Protein AF-0000000081751353 (afdb_homodimer)

Secondary structure (DSSP, 8-state):
---HHHHHHHHHHHHHHHHHTTSS-TTEEEHHHHHHHHHHHSHHHHHHT--TTHHHHHHHHH--SSSSEEEHHHHHHHHHHHHHHHHHHHHHHHHHH--/---HHHHHHHHHHHHHHHHHTTSS-TTEEEHHHHHHHHHHHSHHHHHHT--TTHHHHHHHHH--SSSSEEEHHHHHHHHHHHHHHHHHHHHHHHHHHH-

Structure (mmCIF, N/CA/C/O backbone):
data_AF-0000000081751353-model_v1
#
loop_
_entity.id
_entity.type
_entity.pdbx_description
1 polymer 'Protein S100'
#
loop_
_atom_site.group_PDB
_atom_site.id
_atom_site.type_symbol
_atom_site.label_atom_id
_atom_site.label_alt_id
_atom_site.label_comp_id
_atom_site.label_asym_id
_atom_site.label_entity_id
_atom_site.label_seq_id
_atom_site.pdbx_PDB_ins_code
_atom_site.Cartn_x
_atom_site.Cartn_y
_atom_site.Cartn_z
_atom_site.occupancy
_atom_site.B_iso_or_equiv
_atom_site.auth_seq_id
_atom_site.auth_comp_id
_atom_site.auth_asym_id
_atom_site.auth_atom_id
_atom_site.pdbx_PDB_model_num
ATOM 1 N N . MET A 1 1 ? -7.738 -12.766 13.648 1 67.12 1 MET A N 1
ATOM 2 C CA . MET A 1 1 ? -6.453 -12.07 13.57 1 67.12 1 MET A CA 1
ATOM 3 C C . MET A 1 1 ? -6.305 -11.344 12.242 1 67.12 1 MET A C 1
ATOM 5 O O . MET A 1 1 ? -6.801 -11.812 11.211 1 67.12 1 MET A O 1
ATOM 9 N N . PRO A 1 2 ? -6.059 -10.125 12.289 1 81.19 2 PRO A N 1
ATOM 10 C CA . PRO A 1 2 ? -5.922 -9.43 11.008 1 81.19 2 PRO A CA 1
ATOM 11 C C . PRO A 1 2 ? -4.836 -10.031 10.117 1 81.19 2 PRO A C 1
ATOM 13 O O . PRO A 1 2 ? -3.885 -10.633 10.625 1 81.19 2 PRO A O 1
ATOM 16 N N . THR A 1 3 ? -5.047 -10.25 8.805 1 88.5 3 THR A N 1
ATOM 17 C CA . THR A 1 3 ? -4.078 -10.789 7.855 1 88.5 3 THR A CA 1
ATOM 18 C C . THR A 1 3 ? -2.928 -9.805 7.645 1 88.5 3 THR A C 1
ATOM 20 O O . THR A 1 3 ? -3.006 -8.648 8.07 1 88.5 3 THR A O 1
ATOM 23 N N . GLN A 1 4 ? -1.789 -10.289 7.039 1 90.88 4 GLN A N 1
ATOM 24 C CA . GLN A 1 4 ? -0.617 -9.453 6.809 1 90.88 4 GLN A CA 1
ATOM 25 C C . GLN A 1 4 ? -0.966 -8.25 5.934 1 90.88 4 GLN A C 1
ATOM 27 O O . GLN A 1 4 ? -0.516 -7.133 6.199 1 90.88 4 GLN A O 1
ATOM 32 N N . LEU A 1 5 ? -1.865 -8.453 4.973 1 92.31 5 LEU A N 1
ATOM 33 C CA . LEU A 1 5 ? -2.275 -7.395 4.051 1 92.31 5 LEU A CA 1
ATOM 34 C C . LEU A 1 5 ? -3.166 -6.375 4.754 1 92.31 5 LEU A C 1
ATOM 36 O O . LEU A 1 5 ? -3 -5.168 4.57 1 92.31 5 LEU A O 1
ATOM 40 N N . GLU A 1 6 ? -4.023 -6.852 5.582 1 92.31 6 GLU A N 1
ATOM 41 C CA . GLU A 1 6 ? -4.918 -5.988 6.348 1 92.31 6 GLU A CA 1
ATOM 42 C C . GLU A 1 6 ? -4.145 -5.098 7.312 1 92.31 6 GLU A C 1
ATOM 44 O O . GLU A 1 6 ? -4.434 -3.908 7.441 1 92.31 6 GLU A O 1
ATOM 49 N N . VAL A 1 7 ? -3.24 -5.727 8.008 1 92.75 7 VAL A N 1
ATOM 50 C CA . VAL A 1 7 ? -2.418 -5.012 8.977 1 92.75 7 VAL A CA 1
ATOM 51 C C . VAL A 1 7 ? -1.595 -3.938 8.273 1 92.75 7 VAL A C 1
ATOM 53 O O . VAL A 1 7 ? -1.45 -2.824 8.781 1 92.75 7 VAL A O 1
ATOM 56 N N . ALA A 1 8 ? -1.108 -4.383 7.094 1 94 8 ALA A N 1
ATOM 57 C CA . ALA A 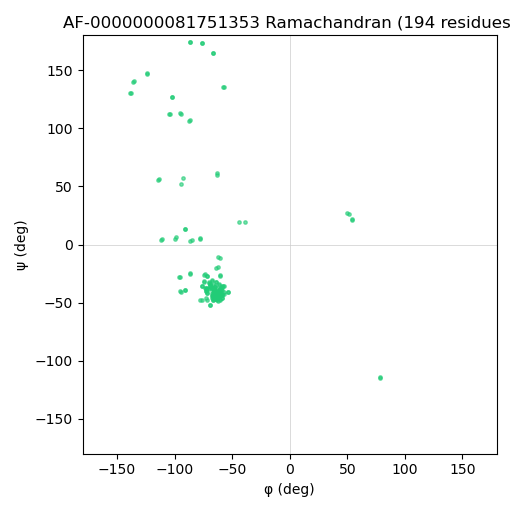1 8 ? -0.319 -3.449 6.293 1 94 8 ALA A CA 1
ATOM 58 C C . ALA A 1 8 ? -1.153 -2.242 5.875 1 94 8 ALA A C 1
ATOM 60 O O . ALA A 1 8 ? -0.732 -1.097 6.051 1 94 8 ALA A O 1
ATOM 61 N N . MET A 1 9 ? -2.35 -2.498 5.457 1 93.81 9 MET A N 1
ATOM 62 C CA . MET A 1 9 ? -3.258 -1.44 5.02 1 93.81 9 MET A CA 1
ATOM 63 C C . MET A 1 9 ? -3.629 -0.528 6.184 1 93.81 9 MET A C 1
ATOM 65 O O . MET A 1 9 ? -3.65 0.696 6.035 1 93.81 9 MET A O 1
ATOM 69 N N . ASP A 1 10 ? -3.871 -1.122 7.258 1 92.69 10 ASP A N 1
ATOM 70 C CA . ASP A 1 10 ? -4.234 -0.377 8.461 1 92.69 10 ASP A CA 1
ATOM 71 C C . ASP A 1 10 ? -3.084 0.506 8.93 1 92.69 10 ASP A C 1
ATOM 73 O O . ASP A 1 10 ? -3.295 1.657 9.312 1 92.69 10 ASP A O 1
ATOM 77 N N . ALA A 1 11 ? -1.883 -0.104 8.859 1 93.94 11 ALA A N 1
ATOM 78 C CA . ALA A 1 11 ? -0.694 0.625 9.289 1 93.94 11 ALA A CA 1
ATOM 79 C C . ALA A 1 11 ? -0.462 1.859 8.422 1 93.94 11 ALA A C 1
ATOM 81 O O . ALA A 1 11 ? -0.127 2.932 8.93 1 93.94 11 ALA A O 1
ATOM 82 N N . ILE A 1 12 ? -0.669 1.685 7.109 1 96.25 12 ILE A N 1
ATOM 83 C CA . ILE A 1 12 ? -0.481 2.781 6.164 1 96.25 12 ILE A CA 1
ATOM 84 C C . ILE A 1 12 ? -1.477 3.898 6.465 1 96.25 12 ILE A C 1
ATOM 86 O O . ILE A 1 12 ? -1.1 5.07 6.539 1 96.25 12 ILE A O 1
ATOM 90 N N . ILE A 1 13 ? -2.711 3.574 6.77 1 94.81 13 ILE A N 1
ATOM 91 C CA . ILE A 1 13 ? -3.771 4.539 7.051 1 94.81 13 ILE A CA 1
ATOM 92 C C . ILE A 1 13 ? -3.463 5.277 8.352 1 94.81 13 ILE A C 1
ATOM 94 O O . ILE A 1 13 ? -3.516 6.512 8.398 1 94.81 13 ILE A O 1
ATOM 98 N N . ARG A 1 14 ? -3.082 4.504 9.32 1 91.19 14 ARG A N 1
ATOM 99 C CA . ARG A 1 14 ? -2.809 5.074 10.633 1 91.19 14 ARG A CA 1
ATOM 100 C C . ARG A 1 14 ? -1.605 6.008 10.586 1 91.19 14 ARG A C 1
ATOM 102 O O . ARG A 1 14 ? -1.627 7.09 11.18 1 91.19 14 ARG A O 1
ATOM 109 N N . THR A 1 15 ? -0.586 5.504 9.914 1 93.81 15 THR A N 1
ATOM 110 C CA . THR A 1 15 ? 0.621 6.312 9.789 1 93.81 15 THR A CA 1
ATOM 111 C C . THR A 1 15 ? 0.313 7.645 9.102 1 93.81 15 THR A C 1
ATOM 113 O O . THR A 1 15 ? 0.765 8.695 9.555 1 93.81 15 THR A O 1
ATOM 116 N N . PHE A 1 16 ? -0.474 7.594 8.086 1 93.5 16 PHE A N 1
ATOM 117 C CA . PHE A 1 16 ? -0.87 8.781 7.344 1 93.5 16 PHE A CA 1
ATOM 118 C C . PHE A 1 16 ? -1.577 9.781 8.258 1 93.5 16 PHE A C 1
ATOM 120 O O . PHE A 1 16 ? -1.232 10.961 8.281 1 93.5 16 PHE A O 1
ATOM 127 N N . HIS A 1 17 ? -2.479 9.336 9.055 1 90.44 17 HIS A N 1
ATOM 128 C CA . HIS A 1 17 ? -3.27 10.195 9.93 1 90.44 17 HIS A CA 1
ATOM 129 C C . HIS A 1 17 ? -2.441 10.695 11.117 1 90.44 17 HIS A C 1
ATOM 131 O O . HIS A 1 17 ? -2.68 11.781 11.633 1 90.44 17 HIS A O 1
ATOM 137 N N . ARG A 1 18 ? -1.47 9.891 11.406 1 88.56 18 ARG A N 1
ATOM 138 C CA . ARG A 1 18 ? -0.582 10.258 12.508 1 88.56 18 ARG A CA 1
ATOM 139 C C . ARG A 1 18 ? 0.239 11.492 12.156 1 88.56 18 ARG A C 1
ATOM 141 O O . ARG A 1 18 ? 0.457 12.359 13.008 1 88.56 18 ARG A O 1
ATOM 148 N N . TYR A 1 19 ? 0.619 11.578 10.953 1 88.69 19 TYR A N 1
ATOM 149 C CA . TYR A 1 19 ? 1.462 12.68 10.5 1 88.69 19 TYR A CA 1
ATOM 150 C C . TYR A 1 19 ? 0.623 13.789 9.875 1 88.69 19 TYR A C 1
ATOM 152 O O . TYR A 1 19 ? 0.991 14.961 9.938 1 88.69 19 TYR A O 1
ATOM 160 N N . SER A 1 20 ? -0.518 13.53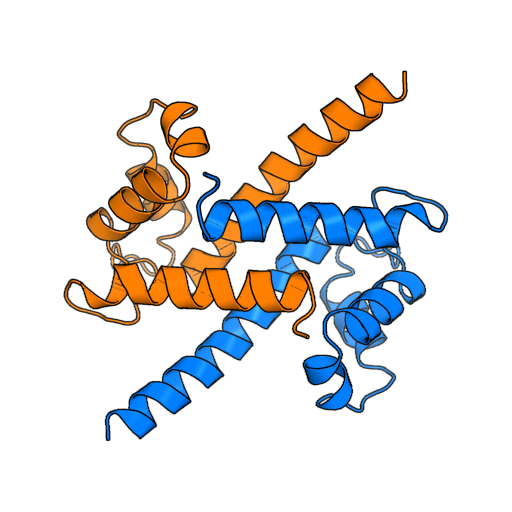9 9.305 1 84.44 20 SER A N 1
ATOM 161 C CA . SER A 1 20 ? -1.382 14.492 8.617 1 84.44 20 SER A CA 1
ATOM 162 C C . SER A 1 20 ? -2.1 15.398 9.609 1 84.44 20 SER A C 1
ATOM 164 O O . SER A 1 20 ? -2.391 16.562 9.297 1 84.44 20 SER A O 1
ATOM 166 N N . CYS A 1 21 ? -2.42 14.906 10.789 1 71.75 21 CYS A N 1
ATOM 167 C CA . CYS A 1 21 ? -3.205 15.648 11.773 1 71.75 21 CYS A CA 1
ATOM 168 C C . CYS A 1 21 ? -2.346 16.688 12.492 1 71.75 21 CYS A C 1
ATOM 170 O O . CYS A 1 21 ? -2.83 17.391 13.367 1 71.75 21 CYS A O 1
ATOM 172 N N . ARG A 1 22 ? -1.216 16.734 12.016 1 70.5 22 ARG A N 1
ATOM 173 C CA . ARG A 1 22 ? -0.34 17.625 12.773 1 70.5 22 ARG A CA 1
ATOM 174 C C . ARG A 1 22 ? -0.648 19.078 12.469 1 70.5 22 ARG A C 1
ATOM 176 O O . ARG A 1 22 ? -0.781 19.891 13.391 1 70.5 22 ARG A O 1
ATOM 183 N N . GLU A 1 23 ? -0.775 19.422 11.102 1 66.12 23 GLU A N 1
ATOM 184 C CA . GLU A 1 23 ? -1.025 20.812 10.758 1 66.12 23 GLU A CA 1
ATOM 185 C C . GLU A 1 23 ? -2.057 20.922 9.633 1 66.12 23 GLU A C 1
ATOM 187 O O . GLU A 1 23 ? -1.936 20.266 8.602 1 66.12 23 GLU A O 1
ATOM 192 N N . GLY A 1 24 ? -2.977 21.734 9.891 1 65.81 24 GLY A N 1
ATOM 193 C CA . GLY A 1 24 ? -3.84 22.109 8.781 1 65.81 24 GLY A CA 1
ATOM 194 C C . GLY A 1 24 ? -4.879 21.062 8.461 1 65.81 24 GLY A C 1
ATOM 195 O O . GLY A 1 24 ? -5.699 20.703 9.312 1 65.81 24 GLY A O 1
ATOM 196 N N . ASP A 1 25 ? -4.719 20.484 7.191 1 74.94 25 ASP A N 1
ATOM 197 C CA . ASP A 1 25 ? -5.648 19.5 6.629 1 74.94 25 ASP A CA 1
ATOM 198 C C . ASP A 1 25 ? -5.281 18.078 7.055 1 74.94 25 ASP A C 1
ATOM 200 O O . ASP A 1 25 ? -4.215 17.578 6.699 1 74.94 25 ASP A O 1
ATOM 204 N N . ARG A 1 26 ? -6.113 17.562 7.965 1 77.94 26 ARG A N 1
ATOM 205 C CA . ARG A 1 26 ? -5.895 16.234 8.539 1 77.94 26 ARG A CA 1
ATOM 206 C C . ARG A 1 26 ? -5.957 15.156 7.461 1 77.94 26 ARG A C 1
ATOM 208 O O . ARG A 1 26 ? -5.527 14.023 7.688 1 77.94 26 ARG A O 1
ATOM 215 N N . PHE A 1 27 ? -6.414 15.617 6.316 1 84.19 27 PHE A N 1
ATOM 216 C CA . PHE A 1 27 ? -6.613 14.633 5.25 1 84.19 27 PHE A CA 1
ATOM 217 C C . PHE A 1 27 ? -5.602 14.844 4.129 1 84.19 27 PHE A C 1
ATOM 219 O O . PHE A 1 27 ? -5.625 14.133 3.125 1 84.19 27 PHE A O 1
ATOM 226 N N . LYS A 1 28 ? -4.734 15.734 4.332 1 87.25 28 LYS A N 1
ATOM 227 C CA . LYS A 1 28 ? -3.699 16.047 3.35 1 87.25 28 LYS A CA 1
ATOM 228 C C . LYS A 1 28 ? -2.338 16.203 4.02 1 87.25 28 LYS A C 1
ATOM 230 O O . LYS A 1 28 ? -2.25 16.703 5.148 1 87.25 28 LYS A O 1
ATOM 235 N N . LEU A 1 29 ? -1.236 15.703 3.41 1 90.62 29 LEU A N 1
ATOM 236 C CA . LEU A 1 29 ? 0.129 15.836 3.908 1 90.62 29 LEU A CA 1
ATOM 237 C C . LEU A 1 29 ? 0.884 16.922 3.148 1 90.62 29 LEU A C 1
ATOM 239 O O . LEU A 1 29 ? 0.759 17.031 1.927 1 90.62 29 LEU A O 1
ATOM 243 N N . ASN A 1 30 ? 1.462 17.875 3.949 1 91.19 30 ASN A N 1
ATOM 244 C CA . ASN A 1 30 ? 2.305 18.875 3.311 1 91.19 30 ASN A CA 1
ATOM 245 C C . ASN A 1 30 ? 3.746 18.391 3.17 1 91.19 30 ASN A C 1
ATOM 247 O O . ASN A 1 30 ? 4.078 17.297 3.602 1 91.19 30 ASN A O 1
ATOM 251 N N . LYS A 1 31 ? 4.535 19.172 2.518 1 89.94 31 LYS A N 1
ATOM 252 C CA . LYS A 1 31 ? 5.93 18.812 2.268 1 89.94 31 LYS A CA 1
ATOM 253 C C . LYS A 1 31 ? 6.648 18.469 3.568 1 89.94 31 LYS A C 1
ATOM 255 O O . LYS A 1 31 ? 7.371 17.469 3.635 1 89.94 31 LYS A O 1
ATOM 260 N N . GLY A 1 32 ? 6.355 19.25 4.539 1 90.75 32 GLY A N 1
ATOM 261 C CA . GLY A 1 32 ? 6.996 19.031 5.828 1 90.75 32 GLY A CA 1
ATOM 262 C C . GLY A 1 32 ? 6.578 17.719 6.48 1 90.75 32 GLY A C 1
ATOM 263 O O . GLY A 1 32 ? 7.422 16.984 7.008 1 90.75 32 GLY A O 1
ATOM 264 N N . GLU A 1 33 ? 5.32 17.5 6.492 1 94 33 GLU A N 1
ATOM 265 C CA . GLU A 1 33 ? 4.781 16.281 7.09 1 94 33 GLU A CA 1
ATOM 266 C C . GLU A 1 33 ? 5.238 15.039 6.324 1 94 33 GLU A C 1
ATOM 268 O O . GLU A 1 33 ? 5.57 14.023 6.926 1 94 33 GLU A O 1
ATOM 273 N N . LEU A 1 34 ? 5.191 15.188 4.965 1 92.06 34 LEU A N 1
ATOM 274 C CA . LEU A 1 34 ? 5.652 14.094 4.121 1 92.06 34 LEU A CA 1
ATOM 275 C C . LEU A 1 34 ? 7.121 13.781 4.387 1 92.06 34 LEU A C 1
ATOM 277 O O . LEU A 1 34 ? 7.496 12.617 4.535 1 92.06 34 LEU A O 1
ATOM 281 N N . LYS A 1 35 ? 7.902 14.773 4.5 1 92.12 35 LYS A N 1
ATOM 282 C CA . LYS A 1 35 ? 9.328 14.617 4.773 1 92.12 35 LYS A CA 1
ATOM 283 C C . LYS A 1 35 ? 9.555 13.953 6.129 1 92.12 35 LYS A C 1
ATOM 285 O O . LYS A 1 35 ? 10.383 13.047 6.25 1 92.12 35 LYS A O 1
ATOM 290 N N . LEU A 1 36 ? 8.867 14.453 7.105 1 91.62 36 LEU A N 1
ATOM 291 C CA . LEU A 1 36 ? 8.969 13.914 8.453 1 91.62 36 LEU A CA 1
ATOM 292 C C . LEU A 1 36 ? 8.562 12.445 8.477 1 91.62 36 LEU A C 1
ATOM 294 O O . LEU A 1 36 ? 9.242 11.617 9.094 1 91.62 36 LEU A O 1
ATOM 298 N N . LEU A 1 37 ? 7.457 12.164 7.758 1 91.56 37 LEU A N 1
ATOM 299 C CA . LEU A 1 37 ? 6.957 10.797 7.664 1 91.56 37 LEU A CA 1
ATOM 300 C C . LEU A 1 37 ? 7.996 9.883 7.02 1 91.56 37 LEU A C 1
ATOM 302 O O . LEU A 1 37 ? 8.305 8.812 7.551 1 91.56 37 LEU A O 1
ATOM 306 N N . LEU A 1 38 ? 8.578 10.336 5.895 1 90.62 38 LEU A N 1
ATOM 307 C CA . LEU A 1 38 ? 9.586 9.555 5.18 1 90.62 38 LEU A CA 1
ATOM 308 C C . LEU A 1 38 ? 10.844 9.391 6.027 1 90.62 38 LEU A C 1
ATOM 310 O O . LEU A 1 38 ? 11.414 8.297 6.094 1 90.62 38 LEU A O 1
ATOM 314 N N . GLN A 1 39 ? 11.195 10.445 6.691 1 89.56 39 GLN A N 1
ATOM 315 C CA . GLN A 1 39 ? 12.414 10.453 7.492 1 89.56 39 GLN A CA 1
ATOM 316 C C . GLN A 1 39 ? 12.266 9.562 8.719 1 89.56 39 GLN A C 1
ATOM 318 O O . GLN A 1 39 ? 13.227 8.906 9.133 1 89.56 39 GLN A O 1
ATOM 323 N N . ARG A 1 40 ? 10.992 9.539 9.188 1 90.31 40 ARG A N 1
ATOM 324 C CA . ARG A 1 40 ? 10.75 8.773 10.398 1 90.31 40 ARG A CA 1
ATOM 325 C C . ARG A 1 40 ? 10.359 7.332 10.07 1 90.31 40 ARG A C 1
ATOM 327 O O . ARG A 1 40 ? 10.812 6.395 10.727 1 90.31 40 ARG A O 1
ATOM 334 N N . GLU A 1 41 ? 9.617 7.164 9.109 1 90.31 41 GLU A N 1
ATOM 335 C CA . GLU A 1 41 ? 9.07 5.855 8.766 1 90.31 41 GLU A CA 1
ATOM 336 C C . GLU A 1 41 ? 9.93 5.152 7.719 1 90.31 41 GLU A C 1
ATOM 338 O O . GLU A 1 41 ? 10.07 3.928 7.746 1 90.31 41 GLU A O 1
ATOM 343 N N . LEU A 1 42 ? 10.391 5.844 6.785 1 87 42 LEU A N 1
ATOM 344 C CA . LEU A 1 42 ? 11.227 5.297 5.723 1 87 42 LEU A CA 1
ATOM 345 C C . LEU A 1 42 ? 12.641 5.867 5.801 1 87 42 LEU A C 1
ATOM 347 O O . LEU A 1 42 ? 13.164 6.367 4.805 1 87 42 LEU A O 1
ATOM 351 N N . THR A 1 43 ? 13.227 5.699 6.883 1 85.5 43 THR A N 1
ATOM 352 C CA . THR A 1 43 ? 14.539 6.285 7.133 1 85.5 43 THR A CA 1
ATOM 353 C C . THR A 1 43 ? 15.594 5.656 6.227 1 85.5 43 THR A C 1
ATOM 355 O O . THR A 1 43 ? 16.453 6.355 5.695 1 85.5 43 THR A O 1
ATOM 358 N N . GLU A 1 44 ? 15.406 4.441 5.996 1 79.06 44 GLU A N 1
ATOM 359 C CA . GLU A 1 44 ? 16.375 3.742 5.152 1 79.06 44 GLU A CA 1
ATOM 360 C C . GLU A 1 44 ? 16.312 4.246 3.713 1 79.06 44 GLU A C 1
ATOM 362 O O . GLU A 1 44 ? 17.359 4.465 3.084 1 79.06 44 GLU A O 1
ATOM 367 N N . PHE A 1 45 ? 15.023 4.371 3.357 1 77.44 45 PHE A N 1
ATOM 368 C CA . PHE A 1 45 ? 14.82 4.871 2.002 1 77.44 45 PHE A CA 1
ATOM 369 C C . PHE A 1 45 ? 15.328 6.305 1.872 1 77.44 45 PHE A C 1
ATOM 371 O O . PHE A 1 45 ? 15.992 6.645 0.893 1 77.44 45 PHE A O 1
ATOM 378 N N . PHE A 1 46 ? 14.992 7.051 2.84 1 76.69 46 PHE A N 1
ATOM 379 C CA . PHE A 1 46 ? 15.398 8.453 2.848 1 76.69 46 PHE A CA 1
ATOM 380 C C . PHE A 1 46 ? 16.906 8.578 2.961 1 76.69 46 PHE A C 1
ATOM 382 O O . PHE A 1 46 ? 17.516 9.406 2.283 1 76.69 46 PHE A O 1
ATOM 389 N N . SER A 1 47 ? 17.5 7.766 3.715 1 79.38 47 SER A N 1
ATOM 390 C CA . SER A 1 47 ? 18.938 7.805 3.928 1 79.38 47 SER A CA 1
ATOM 391 C C . SER A 1 47 ? 19.688 7.332 2.689 1 79.38 47 SER A C 1
ATOM 393 O O . SER A 1 47 ? 20.812 7.766 2.439 1 79.38 47 SER A O 1
ATOM 395 N N . CYS A 1 48 ? 18.969 6.516 1.994 1 74.56 48 CYS A N 1
ATOM 396 C CA . CYS A 1 48 ? 19.578 6 0.779 1 74.56 48 CYS A CA 1
ATOM 397 C C . CYS A 1 48 ? 19.578 7.047 -0.326 1 74.56 48 CYS A C 1
ATOM 399 O O . CYS A 1 48 ? 20.547 7.168 -1.081 1 74.56 48 CYS A O 1
ATOM 401 N N . GLN A 1 49 ? 18.344 7.82 -0.189 1 69.31 49 GLN A N 1
ATOM 402 C CA . GLN A 1 49 ? 18.188 8.875 -1.189 1 69.31 49 GLN A CA 1
ATOM 403 C C . GLN A 1 49 ? 18.703 10.211 -0.663 1 69.31 49 GLN A C 1
ATOM 405 O O . GLN A 1 49 ? 18.094 11.258 -0.909 1 69.31 49 GLN A O 1
ATOM 410 N N . LYS A 1 50 ? 19.812 10.344 -0.185 1 71.19 50 LYS A N 1
ATOM 411 C CA . LYS A 1 50 ? 20.5 11.469 0.449 1 71.19 50 LYS A CA 1
ATOM 412 C C . LYS A 1 50 ? 20.172 12.781 -0.256 1 71.19 50 LYS A C 1
ATOM 414 O O . LYS A 1 50 ? 20.984 13.703 -0.271 1 71.19 50 LYS A O 1
ATOM 419 N N . ASP A 1 51 ? 19.141 12.727 -0.938 1 81.5 51 ASP A N 1
ATOM 420 C CA . ASP A 1 51 ? 18.75 13.984 -1.57 1 81.5 51 ASP A CA 1
ATOM 421 C C . ASP A 1 51 ? 17.734 14.727 -0.722 1 81.5 51 ASP A C 1
ATOM 423 O O . ASP A 1 51 ? 16.641 14.203 -0.453 1 81.5 51 ASP A O 1
ATOM 427 N N . PRO A 1 52 ? 18.25 15.781 -0.285 1 77.31 52 PRO A N 1
ATOM 428 C CA . PRO A 1 52 ? 17.344 16.578 0.543 1 77.31 52 PRO A CA 1
ATOM 429 C C . PRO A 1 52 ? 16.094 17.031 -0.22 1 77.31 52 PRO A C 1
ATOM 431 O O . PRO A 1 52 ? 15.078 17.375 0.391 1 77.31 52 PRO A O 1
ATOM 434 N N . GLN A 1 53 ? 16.266 17.141 -1.403 1 85.25 53 GLN A N 1
ATOM 435 C CA . GLN A 1 53 ? 15.156 17.594 -2.229 1 85.25 53 GLN A CA 1
ATOM 436 C C . GLN A 1 53 ? 14.336 16.422 -2.736 1 85.25 53 GLN A C 1
ATOM 438 O O . GLN A 1 53 ? 13.539 16.562 -3.668 1 85.25 53 GLN A O 1
ATOM 443 N N . LEU A 1 54 ? 14.625 15.312 -2.102 1 84.94 54 LEU A N 1
ATOM 444 C CA . LEU A 1 54 ? 13.906 14.109 -2.502 1 84.94 54 LEU A CA 1
ATOM 445 C C . LEU A 1 54 ? 12.414 14.258 -2.244 1 84.94 54 LEU A C 1
ATOM 447 O O . LEU A 1 54 ? 11.594 13.898 -3.096 1 84.94 54 LEU A O 1
ATOM 451 N N . VAL A 1 55 ? 12.156 14.773 -1.076 1 89.25 55 VAL A N 1
ATOM 452 C CA . VAL A 1 55 ? 10.773 14.984 -0.668 1 89.25 55 VAL A CA 1
ATOM 453 C C . VAL A 1 55 ? 10.078 15.922 -1.656 1 89.25 55 VAL A C 1
ATOM 455 O O . VAL A 1 55 ? 8.93 15.695 -2.029 1 89.25 55 VAL A O 1
ATOM 458 N N . ASP A 1 56 ? 10.852 16.938 -2.125 1 89.88 56 ASP A N 1
ATOM 459 C CA . ASP A 1 56 ? 10.328 17.891 -3.1 1 89.88 56 ASP A CA 1
ATOM 460 C C . ASP A 1 56 ? 10.008 17.188 -4.426 1 89.88 56 ASP A C 1
ATOM 462 O O . ASP A 1 56 ? 8.984 17.484 -5.055 1 89.88 56 ASP A O 1
ATOM 466 N N . LYS A 1 57 ? 10.844 16.25 -4.727 1 89.75 57 LYS A N 1
ATOM 467 C CA . LYS A 1 57 ? 10.664 15.5 -5.969 1 89.75 57 LYS A CA 1
ATOM 468 C C . LYS A 1 57 ? 9.469 14.562 -5.879 1 89.75 57 LYS A C 1
ATOM 470 O O . LYS A 1 57 ? 8.648 14.5 -6.805 1 89.75 57 LYS A O 1
ATOM 475 N N . ILE A 1 58 ? 9.391 13.969 -4.754 1 90.06 58 ILE A N 1
ATOM 476 C CA . ILE A 1 58 ? 8.289 13.039 -4.516 1 90.06 58 ILE A CA 1
ATOM 477 C C . ILE A 1 58 ? 6.969 13.805 -4.5 1 90.06 58 ILE A C 1
ATOM 479 O O . ILE A 1 58 ? 5.984 13.359 -5.094 1 90.06 58 ILE A O 1
ATOM 483 N N . MET A 1 59 ? 6.98 14.93 -3.76 1 88.69 59 MET A N 1
ATOM 484 C CA . MET A 1 59 ? 5.789 15.766 -3.646 1 88.69 59 MET A CA 1
ATOM 485 C C . MET A 1 59 ? 5.363 16.297 -5.012 1 88.69 59 MET A C 1
ATOM 487 O O . MET A 1 59 ? 4.172 16.344 -5.32 1 88.69 59 MET A O 1
ATOM 491 N N . GLN A 1 60 ? 6.398 16.688 -5.781 1 87.94 60 GLN A N 1
ATOM 492 C CA . GLN A 1 60 ? 6.145 17.219 -7.109 1 87.94 60 GLN A CA 1
ATOM 493 C C . GLN A 1 60 ? 5.594 16.156 -8.047 1 87.94 60 GLN A C 1
ATOM 495 O O . GLN A 1 60 ? 4.762 16.438 -8.906 1 87.94 60 GLN A O 1
ATOM 500 N N . ASP A 1 61 ? 6.074 14.844 -7.73 1 85 61 ASP A N 1
ATOM 501 C CA . ASP A 1 61 ? 5.605 13.719 -8.531 1 85 61 ASP A CA 1
ATOM 502 C C . ASP A 1 61 ? 4.156 13.375 -8.203 1 85 61 ASP A C 1
ATOM 504 O O . ASP A 1 61 ? 3.371 13.055 -9.102 1 85 61 ASP A O 1
ATOM 508 N N . LEU A 1 62 ? 3.891 13.523 -6.898 1 80.38 62 LEU A N 1
ATOM 509 C CA . LEU A 1 62 ? 2.564 13.164 -6.402 1 80.38 62 LEU A CA 1
ATOM 510 C C . LEU A 1 62 ? 1.605 14.344 -6.531 1 80.38 62 LEU A C 1
ATOM 512 O O . LEU A 1 62 ? 0.386 14.172 -6.48 1 80.38 62 LEU A O 1
ATOM 516 N N . ASP A 1 63 ? 2.236 15.648 -6.562 1 77.62 63 ASP A N 1
ATOM 517 C CA . ASP A 1 63 ? 1.483 16.891 -6.566 1 77.62 63 ASP A CA 1
ATOM 518 C C . ASP A 1 63 ? 0.631 17.016 -7.824 1 77.62 63 ASP A C 1
ATOM 520 O O . ASP A 1 63 ? 0.822 17.938 -8.625 1 77.62 63 ASP A O 1
ATOM 524 N N . ALA A 1 64 ? -0.211 16 -7.855 1 70.5 64 ALA A N 1
ATOM 525 C CA . ALA A 1 64 ? -1.097 16.078 -9.016 1 70.5 64 ALA A CA 1
ATOM 526 C C . ALA A 1 64 ? -2.078 17.234 -8.875 1 70.5 64 ALA A C 1
ATOM 528 O O . ALA A 1 64 ? -2.525 17.812 -9.867 1 70.5 64 ALA A O 1
ATOM 529 N N . ASN A 1 65 ? -2.52 17.547 -7.723 1 62.12 65 ASN A N 1
ATOM 530 C CA . ASN A 1 65 ? -3.52 18.578 -7.48 1 62.12 65 ASN A CA 1
ATOM 531 C C . ASN A 1 65 ? -2.883 19.969 -7.383 1 62.12 65 ASN A C 1
ATOM 533 O O . ASN A 1 65 ? -3.588 20.969 -7.324 1 62.12 65 ASN A O 1
ATOM 537 N N . LYS A 1 66 ? -1.693 20.234 -7.559 1 76.88 66 LYS A N 1
ATOM 538 C CA . LYS A 1 66 ? -0.986 21.516 -7.5 1 76.88 66 LYS A CA 1
ATOM 539 C C . LYS A 1 66 ? -1.319 22.266 -6.215 1 76.88 66 LYS A C 1
ATOM 541 O O . LYS A 1 66 ? -1.53 23.484 -6.238 1 76.88 66 LYS A O 1
ATOM 546 N N . ASP A 1 67 ? -1.663 21.75 -5.164 1 78.5 67 ASP A N 1
ATOM 547 C CA . ASP A 1 67 ? -1.922 22.359 -3.867 1 78.5 67 ASP A CA 1
ATOM 548 C C . ASP A 1 67 ? -0.725 22.203 -2.932 1 78.5 67 ASP A C 1
ATOM 550 O O . ASP A 1 67 ? -0.648 22.859 -1.892 1 78.5 67 ASP A O 1
ATOM 554 N N . ASN A 1 68 ? 0.313 21.641 -3.574 1 81.94 68 ASN A N 1
ATOM 555 C CA . ASN A 1 68 ? 1.522 21.359 -2.807 1 81.94 68 ASN A CA 1
ATOM 556 C C . ASN A 1 68 ? 1.22 20.516 -1.571 1 81.94 68 ASN A C 1
ATOM 558 O O . ASN A 1 68 ? 1.853 20.688 -0.528 1 81.94 68 ASN A O 1
ATOM 562 N N . GLU A 1 69 ? 0.142 19.828 -1.562 1 87.94 69 GLU A N 1
ATOM 563 C CA . GLU A 1 69 ? -0.256 18.922 -0.484 1 87.94 69 GLU A CA 1
ATOM 564 C C . GLU A 1 69 ? -0.504 17.516 -1.007 1 87.94 69 GLU A C 1
ATOM 566 O O . GLU A 1 69 ? -0.805 17.328 -2.188 1 87.94 69 GLU A O 1
ATOM 571 N N . VAL A 1 70 ? -0.227 16.562 -0.228 1 91.81 70 VAL A N 1
ATOM 572 C CA . VAL A 1 70 ? -0.383 15.156 -0.608 1 91.81 70 VAL A CA 1
ATOM 573 C C . VAL A 1 70 ? -1.626 14.57 0.06 1 91.81 70 VAL A C 1
ATOM 575 O O . VAL A 1 70 ? -1.743 14.586 1.288 1 91.81 70 VAL A O 1
ATOM 578 N N . ASP A 1 71 ? -2.676 14.242 -0.805 1 89.44 71 ASP A N 1
ATOM 579 C CA . ASP A 1 71 ? -3.867 13.602 -0.254 1 89.44 71 ASP A CA 1
ATOM 580 C C . ASP A 1 71 ? -3.609 12.133 0.052 1 89.44 71 ASP A C 1
ATOM 582 O O . ASP A 1 71 ? -2.578 11.578 -0.34 1 89.44 71 ASP A O 1
ATOM 586 N N . PHE A 1 72 ? -4.48 11.484 0.643 1 92.81 72 PHE A N 1
ATOM 587 C CA . PHE A 1 72 ? -4.316 10.094 1.036 1 92.81 72 PHE A CA 1
ATOM 588 C C . PHE A 1 72 ? -4.105 9.203 -0.185 1 92.81 72 PHE A C 1
ATOM 590 O O . PHE A 1 72 ? -3.254 8.312 -0.169 1 92.81 72 PHE A O 1
ATOM 597 N N . ASN A 1 73 ? -4.828 9.547 -1.208 1 89.88 73 ASN A N 1
ATOM 598 C CA . ASN A 1 73 ? -4.723 8.789 -2.449 1 89.88 73 ASN A CA 1
ATOM 599 C C . ASN A 1 73 ? -3.324 8.883 -3.053 1 89.88 73 ASN A C 1
ATOM 601 O O . ASN A 1 73 ? -2.746 7.875 -3.455 1 89.88 73 ASN A O 1
ATOM 605 N N . GLU A 1 74 ? -2.836 10.07 -2.961 1 92.81 74 GLU A N 1
ATOM 606 C CA . GLU A 1 74 ? -1.493 10.289 -3.49 1 92.81 74 GLU A CA 1
ATOM 607 C C . GLU A 1 74 ? -0.436 9.648 -2.596 1 92.81 74 GLU A C 1
ATOM 609 O O . GLU A 1 74 ? 0.553 9.102 -3.09 1 92.81 74 GLU A O 1
ATOM 614 N N . PHE A 1 75 ? -0.695 9.742 -1.299 1 93.38 75 PHE A N 1
ATOM 615 C CA . PHE A 1 75 ? 0.214 9.148 -0.325 1 93.38 75 PHE A CA 1
ATOM 616 C C . PHE A 1 75 ? 0.301 7.641 -0.517 1 93.38 75 PHE A C 1
ATOM 618 O O . PHE A 1 75 ? 1.396 7.078 -0.55 1 93.38 75 PHE A O 1
ATOM 625 N N . VAL A 1 76 ? -0.813 7.086 -0.733 1 94.5 76 VAL A N 1
ATOM 626 C CA . VAL A 1 76 ? -0.879 5.637 -0.889 1 94.5 76 VAL A CA 1
ATOM 627 C C . VAL A 1 76 ? -0.187 5.223 -2.186 1 94.5 76 VAL A C 1
ATOM 629 O O . VAL A 1 76 ? 0.479 4.188 -2.238 1 94.5 76 VAL A O 1
ATOM 632 N N . VAL A 1 77 ? -0.356 6.055 -3.229 1 91 77 VAL A N 1
ATOM 633 C CA . VAL A 1 77 ? 0.287 5.789 -4.512 1 91 77 VAL A CA 1
ATOM 634 C C . VAL A 1 77 ? 1.805 5.855 -4.352 1 91 77 VAL A C 1
ATOM 636 O O . VAL A 1 77 ? 2.533 5.062 -4.949 1 91 77 VAL A O 1
ATOM 639 N N . MET A 1 78 ? 2.205 6.715 -3.443 1 91.81 78 MET A N 1
ATOM 640 C CA . MET A 1 78 ? 3.633 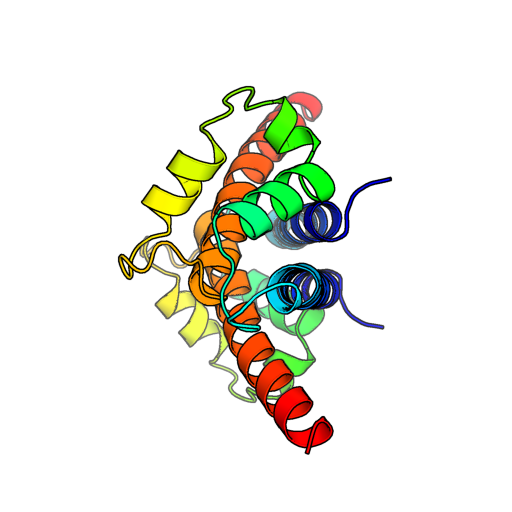6.836 -3.162 1 91.81 78 MET A CA 1
ATOM 641 C C . MET A 1 78 ? 4.156 5.586 -2.469 1 91.81 78 MET A C 1
ATOM 643 O O . MET A 1 78 ? 5.172 5.02 -2.879 1 91.81 78 MET A O 1
ATOM 647 N N . VAL A 1 79 ? 3.482 5.273 -1.475 1 94.94 79 VAL A N 1
ATOM 648 C CA . VAL A 1 79 ? 3.875 4.09 -0.716 1 94.94 79 VAL A CA 1
ATOM 649 C C . VAL A 1 79 ? 3.885 2.867 -1.632 1 94.94 79 VAL A C 1
ATOM 651 O O . VAL A 1 79 ? 4.789 2.033 -1.554 1 94.94 79 VAL A O 1
ATOM 654 N N . ALA A 1 80 ? 2.93 2.787 -2.609 1 93.81 80 ALA A N 1
ATOM 655 C CA . ALA A 1 80 ? 2.855 1.693 -3.576 1 93.81 80 ALA A CA 1
ATOM 656 C C . ALA A 1 80 ? 4.07 1.693 -4.5 1 93.81 80 ALA A C 1
ATOM 658 O O . ALA A 1 80 ? 4.668 0.645 -4.75 1 93.81 80 ALA A O 1
ATOM 659 N N . ALA A 1 81 ? 4.434 2.867 -4.918 1 91.38 81 ALA A N 1
ATOM 660 C CA . ALA A 1 81 ? 5.582 2.996 -5.812 1 91.38 81 ALA A CA 1
ATOM 661 C C . ALA A 1 81 ? 6.871 2.553 -5.121 1 91.38 81 ALA A C 1
ATOM 663 O O . ALA A 1 81 ? 7.688 1.843 -5.711 1 91.38 81 ALA A O 1
ATOM 664 N N . LEU A 1 82 ? 6.938 2.982 -3.855 1 89.25 82 LEU A N 1
ATOM 665 C CA . LEU A 1 82 ? 8.109 2.596 -3.078 1 89.25 82 LEU A CA 1
ATOM 666 C C . LEU A 1 82 ? 8.141 1.087 -2.855 1 89.25 82 LEU A C 1
ATOM 668 O O . LEU A 1 82 ? 9.203 0.469 -2.906 1 89.25 82 LEU A O 1
ATOM 672 N N . THR A 1 83 ? 6.949 0.499 -2.6 1 94.19 83 THR A N 1
ATOM 673 C CA . THR A 1 83 ? 6.828 -0.94 -2.398 1 94.19 83 THR A CA 1
ATOM 674 C C . THR A 1 83 ? 7.281 -1.701 -3.641 1 94.19 83 THR A C 1
ATOM 676 O O . THR A 1 83 ? 7.98 -2.711 -3.537 1 94.19 83 THR A O 1
ATOM 679 N N . VAL A 1 84 ? 6.938 -1.242 -4.809 1 92.94 84 VAL A N 1
ATOM 680 C CA . VAL A 1 84 ? 7.324 -1.867 -6.07 1 92.94 84 VAL A CA 1
ATOM 681 C C . VAL A 1 84 ? 8.844 -1.831 -6.223 1 92.94 84 VAL A C 1
ATOM 683 O O . VAL A 1 84 ? 9.453 -2.805 -6.672 1 92.94 84 VAL A O 1
ATOM 686 N N . ALA A 1 85 ? 9.469 -0.72 -5.848 1 88.31 85 ALA A N 1
ATOM 687 C CA . ALA A 1 85 ? 10.922 -0.568 -5.922 1 88.31 85 ALA A CA 1
ATOM 688 C C . ALA A 1 85 ? 11.625 -1.527 -4.965 1 88.31 85 ALA A C 1
ATOM 690 O O . ALA A 1 85 ? 12.641 -2.129 -5.316 1 88.31 85 ALA A O 1
ATOM 691 N N . CYS A 1 86 ? 11 -1.647 -3.783 1 86.31 86 CYS A N 1
ATOM 692 C CA . CYS A 1 86 ? 11.562 -2.564 -2.799 1 86.31 86 CYS A CA 1
ATOM 693 C C . CYS A 1 86 ? 11.391 -4.012 -3.242 1 86.31 86 CYS A C 1
ATOM 695 O O . CYS A 1 86 ? 12.258 -4.848 -2.992 1 86.31 86 CYS A O 1
ATOM 697 N N . ASN A 1 87 ? 10.289 -4.207 -3.863 1 91.25 87 ASN A N 1
ATOM 698 C CA . ASN A 1 87 ? 10.039 -5.555 -4.367 1 91.25 87 ASN A CA 1
ATOM 699 C C . ASN A 1 87 ? 11.094 -5.973 -5.391 1 91.25 87 ASN A C 1
ATOM 701 O O . ASN A 1 87 ? 11.555 -7.113 -5.379 1 91.25 87 ASN A O 1
ATOM 705 N N . ASP A 1 88 ? 11.414 -5.043 -6.312 1 88.5 88 ASP A N 1
ATOM 706 C CA . ASP A 1 88 ? 12.438 -5.34 -7.312 1 88.5 88 ASP A CA 1
ATOM 707 C C . ASP A 1 88 ? 13.75 -5.727 -6.645 1 88.5 88 ASP A C 1
ATOM 709 O O . ASP A 1 88 ? 14.43 -6.656 -7.094 1 88.5 88 ASP A O 1
ATOM 713 N N . TYR A 1 89 ? 14 -4.969 -5.645 1 83.75 89 TYR A N 1
ATOM 714 C CA . TYR A 1 89 ? 15.203 -5.273 -4.879 1 83.75 89 TYR A CA 1
ATOM 715 C C . TYR A 1 89 ? 15.086 -6.633 -4.203 1 83.75 89 TYR A C 1
ATOM 717 O O . TYR A 1 89 ? 16.047 -7.418 -4.207 1 83.75 89 TYR A O 1
ATOM 725 N N . PHE A 1 90 ? 14.016 -6.887 -3.637 1 85.56 90 PHE A N 1
ATOM 726 C CA . PHE A 1 90 ? 13.766 -8.141 -2.943 1 85.56 90 PHE A CA 1
ATOM 727 C C . PHE A 1 90 ? 13.875 -9.328 -3.9 1 85.56 90 PHE A C 1
ATOM 729 O O . PHE A 1 90 ? 14.516 -10.328 -3.58 1 85.56 90 PHE A O 1
ATOM 736 N N . VAL A 1 91 ? 13.297 -9.195 -5.105 1 87.44 91 VAL A N 1
ATOM 737 C CA . VAL A 1 91 ? 13.305 -10.258 -6.105 1 87.44 91 VAL A CA 1
ATOM 738 C C . VAL A 1 91 ? 14.727 -10.492 -6.602 1 87.44 91 VAL A C 1
ATOM 740 O O . VAL A 1 91 ? 15.133 -11.641 -6.805 1 87.44 91 VAL A O 1
ATOM 743 N N . GLU A 1 92 ? 15.406 -9.383 -6.789 1 88.44 92 GLU A N 1
ATOM 744 C CA . GLU A 1 92 ? 16.797 -9.484 -7.23 1 88.44 92 GLU A CA 1
ATOM 745 C C . GLU A 1 92 ? 17.625 -10.281 -6.23 1 88.44 92 GLU A C 1
ATOM 747 O O . GLU A 1 92 ? 18.453 -11.102 -6.625 1 88.44 92 GLU A O 1
ATOM 752 N N . GLN A 1 93 ? 17.328 -10.039 -4.992 1 84.62 93 GLN A N 1
ATOM 753 C CA . GLN A 1 93 ? 18.031 -10.742 -3.934 1 84.62 93 GLN A CA 1
ATOM 754 C C . GLN A 1 93 ? 17.641 -12.219 -3.889 1 84.62 93 GLN A C 1
ATOM 756 O O . GLN A 1 93 ? 18.469 -13.078 -3.619 1 84.62 93 GLN A O 1
ATOM 761 N N . LEU A 1 94 ? 16.438 -12.57 -4.098 1 80 94 LEU A N 1
ATOM 762 C CA . LEU A 1 94 ? 15.945 -13.945 -4.086 1 80 94 LEU A CA 1
ATOM 763 C C . LEU A 1 94 ? 16.516 -14.742 -5.254 1 80 94 LEU A C 1
ATOM 765 O O . LEU A 1 94 ? 16.844 -15.922 -5.105 1 80 94 LEU A O 1
ATOM 769 N N . LYS A 1 95 ? 16.469 -14.016 -6.383 1 81.44 95 LYS A N 1
ATOM 770 C CA . LYS A 1 95 ? 17.047 -14.664 -7.562 1 81.44 95 LYS A CA 1
ATOM 771 C C . LYS A 1 95 ? 18.531 -14.953 -7.367 1 81.44 95 LYS A C 1
ATOM 773 O O . LYS A 1 95 ? 19.047 -15.953 -7.875 1 81.44 95 LYS A O 1
ATOM 778 N N . LYS A 1 96 ? 19.078 -14.078 -6.695 1 81.69 96 LYS A N 1
ATOM 779 C CA . LYS A 1 96 ? 20.5 -14.273 -6.418 1 81.69 96 LYS A CA 1
ATOM 780 C C . LYS A 1 96 ? 20.719 -15.406 -5.414 1 81.69 96 LYS A C 1
ATOM 782 O O . LYS A 1 96 ? 21.656 -16.188 -5.555 1 81.69 96 LYS A O 1
ATOM 787 N N . LYS A 1 97 ? 19.922 -15.281 -4.371 1 70.69 97 LYS A N 1
ATOM 788 C CA . LYS A 1 97 ? 20.078 -16.312 -3.354 1 70.69 97 LYS A CA 1
ATOM 789 C C . LYS A 1 97 ? 19.781 -17.703 -3.922 1 70.69 97 LYS A C 1
ATOM 791 O O . LYS A 1 97 ? 20.25 -18.703 -3.385 1 70.69 97 LYS A O 1
ATOM 796 N N . GLY A 1 98 ? 18.688 -17.656 -4.711 1 56.81 98 GLY A N 1
ATOM 797 C CA . GLY A 1 98 ? 18.406 -18.938 -5.336 1 56.81 98 GLY A CA 1
ATOM 798 C C . GLY A 1 98 ? 19.516 -19.422 -6.262 1 56.81 98 GLY A C 1
ATOM 799 O O . GLY A 1 98 ? 19.547 -20.594 -6.641 1 56.81 98 GLY A O 1
ATOM 800 N N . LYS A 1 99 ? 20.297 -18.484 -6.641 1 49.38 99 LYS A N 1
ATOM 801 C CA . LYS A 1 99 ? 21.484 -18.969 -7.336 1 49.38 99 LYS A CA 1
ATOM 802 C C . LYS A 1 99 ? 22.562 -19.406 -6.348 1 49.38 99 LYS A C 1
ATOM 804 O O . LYS A 1 99 ? 22.766 -18.75 -5.332 1 49.38 99 LYS A O 1
ATOM 809 N N . MET B 1 1 ? 14.242 -1.042 14.734 1 67.81 1 MET B N 1
ATOM 810 C CA . MET B 1 1 ? 12.906 -1.619 14.586 1 67.81 1 MET B CA 1
ATOM 811 C C . MET B 1 1 ? 12.242 -1.126 13.305 1 67.81 1 MET B C 1
ATOM 813 O O . MET B 1 1 ? 12.445 0.017 12.891 1 67.81 1 MET B O 1
ATOM 817 N N . PRO B 1 2 ? 11.844 -1.979 12.5 1 81.62 2 PRO B N 1
ATOM 818 C CA . PRO B 1 2 ? 11.219 -1.501 11.266 1 81.62 2 PRO B CA 1
ATOM 819 C C . PRO B 1 2 ? 10.008 -0.604 11.523 1 81.62 2 PRO B C 1
ATOM 821 O O . PRO B 1 2 ? 9.359 -0.726 12.57 1 81.62 2 PRO B O 1
ATOM 824 N N . THR B 1 3 ? 9.812 0.54 10.859 1 88.62 3 THR B N 1
ATOM 825 C CA . THR B 1 3 ? 8.688 1.457 11 1 88.62 3 THR B CA 1
ATOM 826 C C . THR B 1 3 ? 7.398 0.807 10.516 1 88.62 3 THR B C 1
ATOM 828 O O . THR B 1 3 ? 7.43 -0.253 9.883 1 88.62 3 THR B O 1
ATOM 831 N N . GLN B 1 4 ? 6.223 1.396 10.875 1 91.12 4 GLN B N 1
ATOM 832 C CA . GLN B 1 4 ? 4.926 0.852 10.492 1 91.12 4 GLN B CA 1
ATOM 833 C C . GLN B 1 4 ? 4.793 0.764 8.969 1 91.12 4 GLN B C 1
ATOM 835 O O . GLN B 1 4 ? 4.293 -0.231 8.445 1 91.12 4 GLN B O 1
ATOM 840 N N . LEU B 1 5 ? 5.355 1.754 8.266 1 92.25 5 LEU B N 1
ATOM 841 C CA . LEU B 1 5 ? 5.289 1.807 6.812 1 92.25 5 LEU B CA 1
ATOM 842 C C . LEU B 1 5 ? 6.195 0.752 6.188 1 92.25 5 LEU B C 1
ATOM 844 O O . LEU B 1 5 ? 5.805 0.078 5.23 1 92.25 5 LEU B O 1
ATOM 848 N N . GLU B 1 6 ? 7.332 0.576 6.758 1 92.31 6 GLU B N 1
ATOM 849 C CA . GLU B 1 6 ? 8.289 -0.422 6.285 1 92.31 6 GLU B CA 1
ATOM 850 C C . GLU B 1 6 ? 7.73 -1.835 6.441 1 92.31 6 GLU B C 1
ATOM 852 O O . GLU B 1 6 ? 7.863 -2.664 5.539 1 92.31 6 GLU B O 1
ATOM 857 N N . VAL B 1 7 ? 7.199 -2.084 7.602 1 92.75 7 VAL B N 1
ATOM 858 C CA . VAL B 1 7 ? 6.629 -3.395 7.906 1 92.75 7 VAL B CA 1
ATOM 859 C C . VAL B 1 7 ? 5.473 -3.691 6.953 1 92.75 7 VAL B C 1
ATOM 861 O O . VAL B 1 7 ? 5.336 -4.816 6.469 1 92.75 7 VAL B O 1
ATOM 864 N N . ALA B 1 8 ? 4.715 -2.604 6.738 1 94.06 8 ALA B N 1
ATOM 865 C CA . ALA B 1 8 ? 3.582 -2.73 5.824 1 94.06 8 ALA B CA 1
ATOM 866 C C . ALA B 1 8 ? 4.051 -3.086 4.414 1 94.06 8 ALA B C 1
ATOM 868 O O . ALA B 1 8 ? 3.539 -4.027 3.805 1 94.06 8 ALA B O 1
ATOM 869 N N . MET B 1 9 ? 5.078 -2.42 3.973 1 93.88 9 MET B N 1
ATOM 870 C CA . MET B 1 9 ? 5.629 -2.654 2.641 1 93.88 9 MET B CA 1
ATOM 871 C C . MET B 1 9 ? 6.207 -4.062 2.529 1 93.88 9 MET B C 1
ATOM 873 O O . MET B 1 9 ? 5.992 -4.7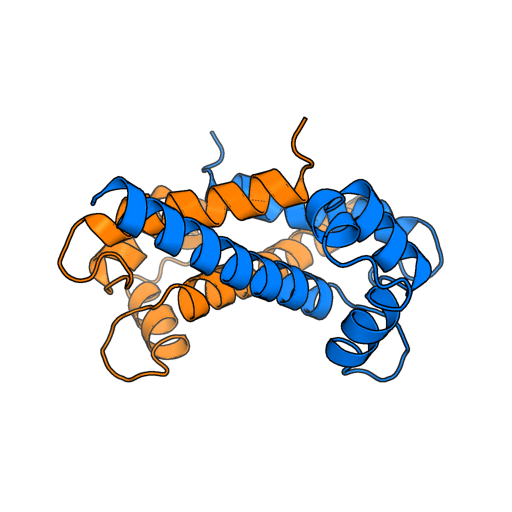5 1.529 1 93.88 9 MET B O 1
ATOM 877 N N . ASP B 1 10 ? 6.855 -4.441 3.525 1 92.81 10 ASP B N 1
ATOM 878 C CA . ASP B 1 10 ? 7.465 -5.766 3.562 1 92.81 10 ASP B CA 1
ATOM 879 C C . ASP B 1 10 ? 6.402 -6.859 3.551 1 92.81 10 ASP B C 1
ATOM 881 O O . ASP B 1 10 ? 6.547 -7.867 2.852 1 92.81 10 ASP B O 1
ATOM 885 N N . ALA B 1 11 ? 5.352 -6.59 4.344 1 94 11 ALA B N 1
ATOM 886 C CA . ALA B 1 11 ? 4.266 -7.562 4.434 1 94 11 ALA B CA 1
ATOM 887 C C . ALA B 1 11 ? 3.582 -7.75 3.084 1 94 11 ALA B C 1
ATOM 889 O O . ALA B 1 11 ? 3.271 -8.875 2.689 1 94 11 ALA B O 1
ATOM 890 N N . ILE B 1 12 ? 3.383 -6.637 2.391 1 96.25 12 ILE B N 1
ATOM 891 C CA . ILE B 1 12 ? 2.736 -6.676 1.084 1 96.25 12 ILE B CA 1
ATOM 892 C C . ILE B 1 12 ? 3.592 -7.48 0.108 1 96.25 12 ILE 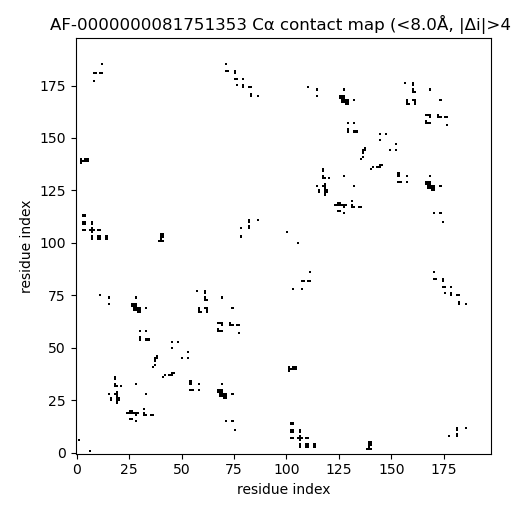B C 1
ATOM 894 O O . ILE B 1 12 ? 3.082 -8.352 -0.602 1 96.25 12 ILE B O 1
ATOM 898 N N . ILE B 1 13 ? 4.898 -7.305 0.132 1 94.75 13 ILE B N 1
ATOM 899 C CA . ILE B 1 13 ? 5.832 -7.984 -0.76 1 94.75 13 ILE B CA 1
ATOM 900 C C . ILE B 1 13 ? 5.848 -9.477 -0.449 1 94.75 13 ILE B C 1
ATOM 902 O O . ILE B 1 13 ? 5.723 -10.312 -1.354 1 94.75 13 ILE B O 1
ATOM 906 N N . ARG B 1 14 ? 5.922 -9.75 0.817 1 91.31 14 ARG B N 1
ATOM 907 C CA . ARG B 1 14 ? 6.004 -11.141 1.249 1 91.31 14 ARG B CA 1
ATOM 908 C C . ARG B 1 14 ? 4.719 -11.898 0.914 1 91.31 14 ARG B C 1
ATOM 910 O O . ARG B 1 14 ? 4.766 -13.039 0.454 1 91.31 14 ARG B O 1
ATOM 917 N N . THR B 1 15 ? 3.623 -11.219 1.215 1 93.94 15 THR B N 1
ATOM 918 C CA . THR B 1 15 ? 2.332 -11.828 0.928 1 93.94 15 THR B CA 1
ATOM 919 C C . THR B 1 15 ? 2.201 -12.148 -0.56 1 93.94 15 THR B C 1
ATOM 921 O O . THR B 1 15 ? 1.764 -13.234 -0.932 1 93.94 15 THR B O 1
ATOM 924 N N . PHE B 1 16 ? 2.617 -11.242 -1.374 1 93.38 16 PHE B N 1
ATOM 925 C CA . PHE B 1 16 ? 2.57 -11.414 -2.82 1 93.38 16 PHE B CA 1
ATOM 926 C C . PHE B 1 16 ? 3.375 -12.641 -3.244 1 93.38 16 PHE B C 1
ATOM 928 O O . PHE B 1 16 ? 2.885 -13.477 -4 1 93.38 16 PHE B O 1
ATOM 935 N N . HIS B 1 17 ? 4.551 -12.82 -2.748 1 90.5 17 HIS B N 1
ATOM 936 C CA . HIS B 1 17 ? 5.438 -13.914 -3.119 1 90.5 17 HIS B CA 1
ATOM 937 C C . HIS B 1 17 ? 4.969 -15.234 -2.518 1 90.5 17 HIS B C 1
ATOM 939 O O . HIS B 1 17 ? 5.195 -16.297 -3.096 1 90.5 17 HIS B O 1
ATOM 945 N N . ARG B 1 18 ? 4.262 -15.062 -1.444 1 88.69 18 ARG B N 1
ATOM 946 C CA . ARG B 1 18 ? 3.73 -16.25 -0.78 1 88.69 18 ARG B CA 1
ATOM 947 C C . ARG B 1 18 ? 2.668 -16.922 -1.638 1 88.69 18 ARG B C 1
ATOM 949 O O . ARG B 1 18 ? 2.607 -18.156 -1.703 1 88.69 18 ARG B O 1
ATOM 956 N N .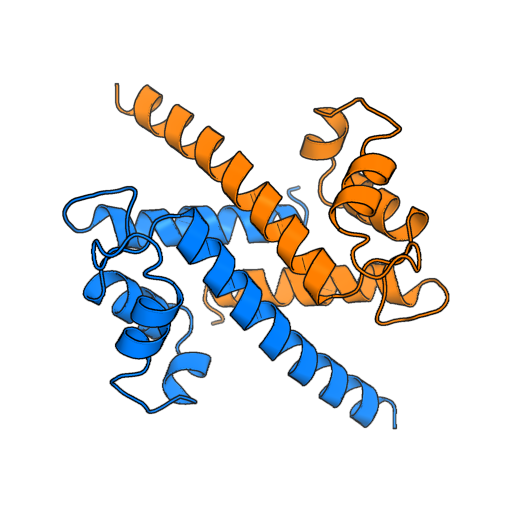 TYR B 1 19 ? 1.899 -16.141 -2.279 1 88.69 19 TYR B N 1
ATOM 957 C CA . TYR B 1 19 ? 0.802 -16.656 -3.088 1 88.69 19 TYR B CA 1
ATOM 958 C C . TYR B 1 19 ? 1.216 -16.797 -4.547 1 88.69 19 TYR B C 1
ATOM 960 O O . TYR B 1 19 ? 0.713 -17.656 -5.262 1 88.69 19 TYR B O 1
ATOM 968 N N . SER B 1 20 ? 2.143 -16.031 -5.062 1 84.56 20 SER B N 1
ATOM 969 C CA . SER B 1 20 ? 2.582 -16.016 -6.457 1 84.56 20 SER B CA 1
ATOM 970 C C . SER B 1 20 ? 3.432 -17.234 -6.781 1 84.56 20 SER B C 1
ATOM 972 O O . SER B 1 20 ? 3.434 -17.719 -7.918 1 84.56 20 SER B O 1
ATOM 974 N N . CYS B 1 21 ? 4.18 -17.75 -5.832 1 72 21 CYS B N 1
ATOM 975 C CA . CYS B 1 21 ? 5.109 -18.844 -6.059 1 72 21 CYS B CA 1
ATOM 976 C C . CYS B 1 21 ? 4.371 -20.172 -6.137 1 72 21 CYS B C 1
ATOM 978 O O . CYS B 1 21 ? 4.996 -21.234 -6.301 1 72 21 CYS B O 1
ATOM 980 N N . ARG B 1 22 ? 3.154 -20.016 -6.105 1 70.75 22 ARG B N 1
ATOM 981 C CA . ARG B 1 22 ? 2.432 -21.281 -6.039 1 70.75 22 ARG B CA 1
ATOM 982 C C . ARG B 1 22 ? 2.385 -21.953 -7.406 1 70.75 22 ARG B C 1
ATOM 984 O O . ARG B 1 22 ? 2.662 -23.156 -7.523 1 70.75 22 ARG B O 1
ATOM 991 N N . GLU B 1 23 ? 2.006 -21.125 -8.484 1 66.44 23 GLU B N 1
ATOM 992 C CA . GLU B 1 23 ? 1.891 -21.734 -9.805 1 66.44 23 GLU B CA 1
ATOM 993 C C . GLU B 1 23 ? 2.482 -20.828 -10.891 1 66.44 23 GLU B C 1
ATOM 995 O O . GLU B 1 23 ? 2.152 -19.641 -10.961 1 66.44 23 GLU B O 1
ATOM 1000 N N . GLY B 1 24 ? 3.271 -21.438 -11.625 1 66.19 24 GLY B N 1
ATOM 1001 C CA . GLY B 1 24 ? 3.666 -20.734 -12.828 1 66.19 24 GLY B CA 1
ATOM 1002 C C . GLY B 1 24 ? 4.719 -19.672 -12.586 1 66.19 24 GLY B C 1
ATOM 1003 O O . GLY B 1 24 ? 5.816 -19.969 -12.109 1 66.19 24 GLY B O 1
ATOM 1004 N N . ASP B 1 25 ? 4.262 -18.344 -12.828 1 74.69 25 ASP B N 1
ATOM 1005 C CA . ASP B 1 25 ? 5.121 -17.172 -12.742 1 74.69 25 ASP B CA 1
ATOM 1006 C C . ASP B 1 25 ? 5.16 -16.625 -11.32 1 74.69 25 ASP B C 1
ATOM 1008 O O . ASP B 1 25 ? 4.141 -16.172 -10.789 1 74.69 25 ASP B O 1
ATOM 1012 N N . ARG B 1 26 ? 6.312 -16.875 -10.672 1 77.56 26 ARG B N 1
ATOM 1013 C CA . ARG B 1 26 ? 6.52 -16.484 -9.281 1 77.56 26 ARG B CA 1
ATOM 1014 C C . ARG B 1 26 ? 6.395 -14.969 -9.117 1 77.56 26 ARG B C 1
ATOM 1016 O O . ARG B 1 26 ? 6.25 -14.469 -8 1 77.56 26 ARG B O 1
ATOM 1023 N N . PHE B 1 27 ? 6.375 -14.312 -10.273 1 84.44 27 PHE B N 1
ATOM 1024 C CA . PHE B 1 27 ? 6.371 -12.852 -10.227 1 84.44 27 PHE B CA 1
ATOM 1025 C C . PHE B 1 27 ? 5.039 -12.297 -10.711 1 84.44 27 PHE B C 1
ATOM 1027 O O . PHE B 1 27 ? 4.852 -11.078 -10.773 1 84.44 27 PHE B O 1
ATOM 1034 N N . LYS B 1 28 ? 4.152 -13.141 -10.992 1 87.25 28 LYS B N 1
ATOM 1035 C CA . LYS B 1 28 ? 2.822 -12.758 -11.461 1 87.25 28 LYS B CA 1
ATOM 1036 C C . LYS B 1 28 ? 1.737 -13.562 -10.75 1 87.25 28 LYS B C 1
ATOM 1038 O O . LYS B 1 28 ? 1.939 -14.734 -10.43 1 87.25 28 LYS B O 1
ATOM 1043 N N . LEU B 1 29 ? 0.604 -12.961 -10.383 1 90.81 29 LEU B N 1
ATOM 1044 C CA . LEU B 1 29 ? -0.53 -13.617 -9.742 1 90.81 29 LEU B CA 1
ATOM 1045 C C . LEU B 1 29 ? -1.649 -13.867 -10.75 1 90.81 29 LEU B C 1
ATOM 1047 O O . LEU B 1 29 ? -1.946 -13.008 -11.578 1 90.81 29 LEU B O 1
ATOM 1051 N N . ASN B 1 30 ? -2.092 -15.164 -10.805 1 91.25 30 ASN B N 1
ATOM 1052 C CA . ASN B 1 30 ? -3.242 -15.461 -11.648 1 91.25 30 ASN B CA 1
ATOM 1053 C C . ASN B 1 30 ? -4.559 -15.25 -10.906 1 91.25 30 ASN B C 1
ATOM 1055 O O . ASN B 1 30 ? -4.559 -14.898 -9.727 1 91.25 30 ASN B O 1
ATOM 1059 N N . LYS B 1 31 ? -5.621 -15.383 -11.617 1 89.94 31 LYS B N 1
ATOM 1060 C CA . LYS B 1 31 ? -6.949 -15.164 -11.047 1 89.94 31 LYS B CA 1
ATOM 1061 C C . LYS B 1 31 ? -7.152 -16.016 -9.797 1 89.94 31 LYS B C 1
ATOM 1063 O O . LYS B 1 31 ? -7.648 -15.516 -8.781 1 89.94 31 LYS B O 1
ATOM 1068 N N . GLY B 1 32 ? -6.688 -17.203 -9.898 1 90.88 32 GLY B N 1
ATOM 1069 C CA . GLY B 1 32 ? -6.844 -18.109 -8.766 1 90.88 32 GLY B CA 1
ATOM 1070 C C . GLY B 1 32 ? -6.047 -17.688 -7.551 1 90.88 32 GLY B C 1
ATOM 1071 O O . GLY B 1 32 ? -6.555 -17.734 -6.426 1 90.88 32 GLY B O 1
ATOM 1072 N N . GLU B 1 33 ? -4.828 -17.375 -7.785 1 94 33 GLU B N 1
ATOM 1073 C CA . GLU B 1 33 ? -3.947 -16.953 -6.703 1 94 33 GLU B CA 1
ATOM 1074 C C . GLU B 1 33 ? -4.43 -15.641 -6.086 1 94 33 GLU B C 1
ATOM 1076 O O . GLU B 1 33 ? -4.395 -15.477 -4.863 1 94 33 GLU B O 1
ATOM 1081 N N . LEU B 1 34 ? -4.848 -14.711 -7 1 92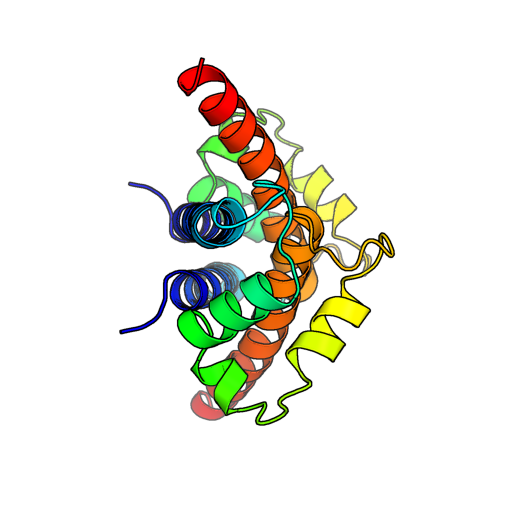.06 34 LEU B N 1
ATOM 1082 C CA . LEU B 1 34 ? -5.375 -13.438 -6.531 1 92.06 34 LEU B CA 1
ATOM 1083 C C . LEU B 1 34 ? -6.617 -13.648 -5.672 1 92.06 34 LEU B C 1
ATOM 1085 O O . LEU B 1 34 ? -6.742 -13.055 -4.598 1 92.06 34 LEU B O 1
ATOM 1089 N N . LYS B 1 35 ? -7.453 -14.5 -6.102 1 92.06 35 LYS B N 1
ATOM 1090 C CA . LYS B 1 35 ? -8.68 -14.812 -5.363 1 92.06 35 LYS B CA 1
ATOM 1091 C C . LYS B 1 35 ? -8.359 -15.414 -4 1 92.06 35 LYS B C 1
ATOM 1093 O O . LYS B 1 35 ? -8.953 -15.031 -2.99 1 92.06 35 LYS B O 1
ATOM 1098 N N . LEU B 1 36 ? -7.488 -16.375 -4.02 1 91.5 36 LEU B N 1
ATOM 1099 C CA . LEU B 1 36 ? -7.074 -17.031 -2.787 1 91.5 36 LEU B CA 1
ATOM 1100 C C . LEU B 1 36 ? -6.465 -16.031 -1.811 1 91.5 36 LEU B C 1
ATOM 1102 O O . LEU B 1 36 ? -6.777 -16.047 -0.618 1 91.5 36 LEU B O 1
ATOM 1106 N N . LEU B 1 37 ? -5.609 -15.164 -2.391 1 91.56 37 LEU B N 1
ATOM 1107 C CA . LEU B 1 37 ? -4.961 -14.125 -1.592 1 91.56 37 LEU B CA 1
ATOM 1108 C C . LEU B 1 37 ? -5.996 -13.203 -0.956 1 91.56 37 LEU B C 1
ATOM 1110 O O . LEU B 1 37 ? -5.949 -12.953 0.249 1 91.56 37 LEU B O 1
ATOM 1114 N N . LEU B 1 38 ? -6.977 -12.742 -1.768 1 90.56 38 LEU B N 1
ATOM 1115 C CA . LEU B 1 38 ? -8.023 -11.852 -1.282 1 90.56 38 LEU B CA 1
ATOM 1116 C C . LEU B 1 38 ? -8.906 -12.555 -0.258 1 90.56 38 LEU B C 1
ATOM 1118 O O . LEU B 1 38 ? -9.25 -11.977 0.775 1 90.56 38 LEU B O 1
ATOM 1122 N N . GLN B 1 39 ? -9.18 -13.773 -0.525 1 89.62 39 GLN B N 1
ATOM 1123 C CA . GLN B 1 39 ? -10.07 -14.555 0.334 1 89.62 39 GLN B CA 1
ATOM 1124 C C . GLN B 1 39 ? -9.406 -14.867 1.672 1 89.62 39 GLN B C 1
ATOM 1126 O O . GLN B 1 39 ? -10.07 -14.883 2.711 1 89.62 39 GLN B O 1
ATOM 1131 N N . ARG B 1 40 ? -8.07 -15.023 1.548 1 90.31 40 ARG B N 1
ATOM 1132 C CA . ARG B 1 40 ? -7.336 -15.391 2.752 1 90.31 40 ARG B CA 1
ATOM 1133 C C . ARG B 1 40 ? -6.852 -14.156 3.498 1 90.31 40 ARG B C 1
ATOM 1135 O O . ARG B 1 40 ? -6.918 -14.102 4.73 1 90.31 40 ARG B O 1
ATOM 1142 N N . GLU B 1 41 ? -6.438 -13.234 2.812 1 90.44 41 GLU B N 1
ATOM 1143 C CA . GLU B 1 41 ? -5.824 -12.047 3.41 1 90.44 41 GLU B CA 1
ATOM 1144 C C . GLU B 1 41 ? -6.844 -10.93 3.588 1 90.44 41 GLU B C 1
ATOM 1146 O O . GLU B 1 41 ? -6.77 -10.164 4.551 1 90.44 41 GLU B O 1
ATOM 1151 N N . LEU B 1 42 ? -7.691 -10.742 2.686 1 87 42 LEU B N 1
ATOM 1152 C CA . LEU B 1 42 ? -8.727 -9.711 2.736 1 87 42 LEU B CA 1
ATOM 1153 C C . LEU B 1 42 ? -10.109 -10.336 2.811 1 87 42 LEU B C 1
ATOM 1155 O O . LEU B 1 42 ? -10.992 -9.992 2.021 1 87 42 LEU B O 1
ATOM 1159 N N . THR B 1 43 ? -10.289 -11.133 3.758 1 85.75 43 THR B N 1
ATOM 1160 C CA . THR B 1 43 ? -11.531 -11.883 3.889 1 85.75 43 THR B CA 1
ATOM 1161 C C . THR B 1 43 ? -12.711 -10.945 4.152 1 85.75 43 THR B C 1
ATOM 1163 O O . THR B 1 43 ? -13.789 -11.125 3.594 1 85.75 43 THR B O 1
ATOM 1166 N N . GLU B 1 44 ? -12.43 -9.953 4.891 1 79.44 44 GLU B N 1
ATOM 1167 C CA . GLU B 1 44 ? -13.484 -9.008 5.215 1 79.44 44 GLU B CA 1
ATOM 1168 C C . GLU B 1 44 ? -13.945 -8.25 3.973 1 79.44 44 GLU B C 1
ATOM 1170 O O . GLU B 1 44 ? -15.148 -8.062 3.764 1 79.44 44 GLU B O 1
ATOM 1175 N N . PHE B 1 45 ? -12.891 -7.875 3.248 1 77.19 45 PHE B N 1
ATOM 1176 C CA . PHE B 1 45 ? -13.188 -7.16 2.012 1 77.19 45 PHE B CA 1
ATOM 1177 C C . PHE B 1 45 ? -13.93 -8.062 1.031 1 77.19 45 PHE B C 1
ATOM 1179 O O . PHE B 1 45 ? -14.906 -7.637 0.402 1 77.19 45 PHE B O 1
ATOM 1186 N N . PHE B 1 46 ? -13.398 -9.227 0.966 1 76.5 46 PHE B N 1
ATOM 1187 C CA . PHE B 1 46 ? -14 -10.195 0.055 1 76.5 46 PHE B CA 1
ATOM 1188 C C . PHE B 1 46 ? -15.406 -10.562 0.505 1 76.5 46 PHE B C 1
ATOM 1190 O O . PHE B 1 46 ? -16.312 -10.672 -0.317 1 76.5 46 PHE B O 1
ATOM 1197 N N . SER B 1 47 ? -15.602 -10.68 1.729 1 79.31 47 SER B N 1
ATOM 1198 C CA . SER B 1 47 ? -16.906 -11.062 2.279 1 79.31 47 SER B CA 1
ATOM 1199 C C . SER B 1 47 ? -17.922 -9.938 2.143 1 79.31 47 SER B C 1
ATOM 1201 O O . SER B 1 47 ? -19.125 -10.188 2.027 1 79.31 47 SER B O 1
ATOM 1203 N N . CYS B 1 48 ? -17.328 -8.781 2.119 1 74.56 48 CYS B N 1
ATOM 1204 C CA . CYS B 1 48 ? -18.203 -7.621 1.986 1 74.56 48 CYS B CA 1
ATOM 1205 C C . CYS B 1 48 ? -18.703 -7.473 0.554 1 74.56 48 CYS B C 1
ATOM 1207 O O . CYS B 1 48 ? -19.859 -7.113 0.331 1 74.56 48 CYS B O 1
ATOM 1209 N N . GLN B 1 49 ? -17.625 -7.895 -0.323 1 69.5 49 GLN B N 1
ATOM 1210 C CA . GLN B 1 49 ? -17.953 -7.824 -1.742 1 69.5 49 GLN B CA 1
ATOM 1211 C C . GLN B 1 49 ? -18.5 -9.156 -2.248 1 69.5 49 GLN B C 1
ATOM 1213 O O . GLN B 1 49 ? -18.156 -9.602 -3.34 1 69.5 49 GLN B O 1
ATOM 1218 N N . LYS B 1 50 ? -19.484 -9.703 -1.766 1 71.81 50 LYS B N 1
ATOM 1219 C CA . LYS B 1 50 ? -20.125 -10.992 -2.002 1 71.81 50 LYS B CA 1
ATOM 1220 C C . LYS B 1 50 ? -20.234 -11.281 -3.496 1 71.81 50 LYS B C 1
ATOM 1222 O O . LYS B 1 50 ? -21.156 -11.977 -3.93 1 71.81 50 LYS B O 1
ATOM 1227 N N . ASP B 1 51 ? -19.469 -10.609 -4.176 1 81.88 51 ASP B N 1
ATOM 1228 C CA . ASP B 1 51 ? -19.484 -10.906 -5.602 1 81.88 51 ASP B CA 1
ATOM 1229 C C . ASP B 1 51 ? -18.391 -11.898 -5.973 1 81.88 51 ASP B C 1
ATOM 1231 O O . ASP B 1 51 ? -17.203 -11.617 -5.773 1 81.88 51 ASP B O 1
ATOM 1235 N N . PRO B 1 52 ? -18.922 -13.016 -6.332 1 77.31 52 PRO B N 1
ATOM 1236 C CA . PRO B 1 52 ? -17.938 -14.031 -6.711 1 77.31 52 PRO B CA 1
ATOM 1237 C C . PRO B 1 52 ? -17.078 -13.609 -7.895 1 77.31 52 PRO B C 1
ATOM 1239 O O . PRO B 1 52 ? -15.992 -14.156 -8.102 1 77.31 52 PRO B O 1
ATOM 1242 N N . GLN B 1 53 ? -17.594 -12.812 -8.633 1 85.38 53 GLN B N 1
ATOM 1243 C CA . GLN B 1 53 ? -16.875 -12.344 -9.805 1 85.38 53 GLN B CA 1
ATOM 1244 C C . GLN B 1 53 ? -16.062 -11.086 -9.492 1 85.38 53 GLN B C 1
ATOM 1246 O O . GLN B 1 53 ? -15.641 -10.375 -10.398 1 85.38 53 GLN B O 1
ATOM 1251 N N . LEU B 1 54 ? -15.977 -10.883 -8.188 1 85.19 54 LEU B N 1
ATOM 1252 C CA . LEU B 1 54 ? -15.234 -9.703 -7.758 1 85.19 54 LEU B CA 1
ATOM 1253 C C . LEU B 1 54 ? -13.781 -9.781 -8.203 1 85.19 54 LEU B C 1
ATOM 1255 O O . LEU B 1 54 ? -13.227 -8.805 -8.703 1 85.19 54 LEU B O 1
ATOM 1259 N N . VAL B 1 55 ? -13.258 -10.961 -7.988 1 89.19 55 VAL B N 1
ATOM 1260 C CA . VAL B 1 55 ? -11.859 -11.203 -8.352 1 89.19 55 VAL B CA 1
ATOM 1261 C C . VAL B 1 55 ? -11.672 -10.984 -9.852 1 89.19 55 VAL B C 1
ATOM 1263 O O . VAL B 1 55 ? -10.672 -10.398 -10.273 1 89.19 55 VAL B O 1
ATOM 1266 N N . ASP B 1 56 ? -12.688 -11.398 -10.625 1 90 56 ASP B N 1
ATOM 1267 C CA . ASP B 1 56 ? -12.648 -11.211 -12.07 1 90 56 ASP B CA 1
ATOM 1268 C C . ASP B 1 56 ? -12.664 -9.734 -12.445 1 90 56 ASP B C 1
ATOM 1270 O O . ASP B 1 56 ? -11.953 -9.305 -13.352 1 90 56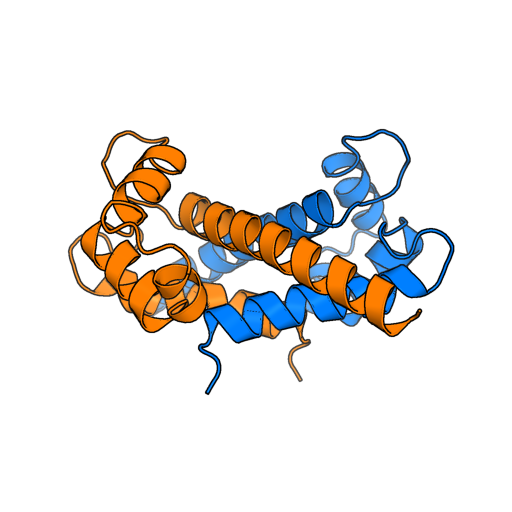 ASP B O 1
ATOM 1274 N N . LYS B 1 57 ? -13.398 -9.023 -11.656 1 89.81 57 LYS B N 1
ATOM 1275 C CA . LYS B 1 57 ? -13.508 -7.586 -11.891 1 89.81 57 LYS B CA 1
ATOM 1276 C C . LYS B 1 57 ? -12.211 -6.867 -11.531 1 89.81 57 LYS B C 1
ATOM 1278 O O . LYS B 1 57 ? -11.734 -6.02 -12.289 1 89.81 57 LYS B O 1
ATOM 1283 N N . ILE B 1 58 ? -11.695 -7.305 -10.453 1 90.06 58 ILE B N 1
ATOM 1284 C CA . ILE B 1 58 ? -10.445 -6.723 -9.977 1 90.06 58 ILE B CA 1
ATOM 1285 C C . ILE B 1 58 ? -9.32 -7.047 -10.961 1 90.06 58 ILE B C 1
ATOM 1287 O O . ILE B 1 58 ? -8.516 -6.176 -11.305 1 90.06 58 ILE B O 1
ATOM 1291 N N . MET B 1 59 ? -9.273 -8.336 -11.367 1 88.69 59 MET B N 1
ATOM 1292 C CA . MET B 1 59 ? -8.258 -8.797 -12.305 1 88.69 59 MET B CA 1
ATOM 1293 C C . MET B 1 59 ? -8.375 -8.062 -13.641 1 88.69 59 MET B C 1
ATOM 1295 O O . MET B 1 59 ? -7.367 -7.695 -14.242 1 88.69 59 MET B O 1
ATOM 1299 N N . GLN B 1 60 ? -9.641 -7.887 -14.039 1 88.19 60 GLN B N 1
ATOM 1300 C CA . GLN B 1 60 ? -9.914 -7.215 -15.305 1 88.19 60 GLN B CA 1
ATOM 1301 C C . GLN B 1 60 ? -9.523 -5.738 -15.234 1 88.19 60 GLN B C 1
ATOM 1303 O O . GLN B 1 60 ? -9.055 -5.172 -16.219 1 88.19 60 GLN B O 1
ATOM 1308 N N . ASP B 1 61 ? -9.672 -5.188 -13.922 1 85.31 61 ASP B N 1
ATOM 1309 C CA . ASP B 1 61 ? -9.305 -3.791 -13.703 1 85.31 61 ASP B CA 1
ATOM 1310 C C . ASP B 1 61 ? -7.789 -3.607 -13.734 1 85.31 61 ASP B C 1
ATOM 1312 O O . ASP B 1 61 ? -7.289 -2.619 -14.273 1 85.31 61 ASP B O 1
ATOM 1316 N N . LEU B 1 62 ? -7.145 -4.633 -13.164 1 81.19 62 LEU B N 1
ATOM 1317 C CA . LEU B 1 62 ? -5.691 -4.582 -13.047 1 81.19 62 LEU B CA 1
ATOM 1318 C C . LEU B 1 62 ? -5.023 -5.121 -14.305 1 81.19 62 LEU B C 1
ATOM 1320 O O . LEU B 1 62 ? -3.846 -4.848 -14.555 1 81.19 62 LEU B O 1
ATOM 1324 N N . ASP B 1 63 ? -5.824 -6.051 -15.07 1 78.12 63 ASP B N 1
ATOM 1325 C CA . ASP B 1 63 ? -5.32 -6.762 -16.25 1 78.12 63 ASP B CA 1
ATOM 1326 C C . ASP B 1 63 ? -4.953 -5.789 -17.359 1 78.12 63 ASP B C 1
ATOM 1328 O O . ASP B 1 63 ? -5.539 -5.828 -18.438 1 78.12 63 ASP B O 1
ATOM 1332 N N . ALA B 1 64 ? -3.986 -4.98 -16.922 1 71.25 64 ALA B N 1
ATOM 1333 C CA . ALA B 1 64 ? -3.549 -4.047 -17.953 1 71.25 64 ALA B CA 1
ATOM 1334 C C . ALA B 1 64 ? -2.801 -4.773 -19.078 1 71.25 64 ALA B C 1
ATOM 1336 O O . ALA B 1 64 ? -2.824 -4.344 -20.234 1 71.25 64 ALA B O 1
ATOM 1337 N N . ASN B 1 65 ? -2.088 -5.781 -18.781 1 63.12 65 ASN B N 1
ATOM 1338 C CA . ASN B 1 65 ? -1.261 -6.492 -19.75 1 63.12 65 ASN B CA 1
ATOM 1339 C C . ASN B 1 65 ? -2.059 -7.562 -20.484 1 63.12 65 ASN B C 1
ATOM 1341 O O . ASN B 1 65 ? -1.559 -8.172 -21.438 1 63.12 65 ASN B O 1
ATOM 1345 N N . LYS B 1 66 ? -3.248 -7.773 -20.344 1 77.12 66 LYS B N 1
ATOM 1346 C CA . LYS B 1 66 ? -4.105 -8.758 -21 1 77.12 66 LYS B CA 1
ATOM 1347 C C . LYS B 1 66 ? -3.508 -10.156 -20.906 1 77.12 66 LYS B C 1
ATOM 1349 O O . LYS B 1 66 ? -3.533 -10.906 -21.891 1 77.12 66 LYS B O 1
ATOM 1354 N N . ASP B 1 67 ? -2.738 -10.539 -20.016 1 78.75 67 ASP B N 1
ATOM 1355 C CA . ASP B 1 67 ? -2.182 -11.875 -19.797 1 78.75 67 ASP B CA 1
ATOM 1356 C C . ASP B 1 67 ? -2.967 -12.617 -18.719 1 78.75 67 ASP B C 1
ATOM 1358 O O . ASP B 1 67 ? -2.809 -13.828 -18.547 1 78.75 67 ASP B O 1
ATOM 1362 N N . ASN B 1 68 ? -4.043 -11.914 -18.344 1 81.75 68 ASN B N 1
ATOM 1363 C CA . ASN B 1 68 ? -4.875 -12.469 -17.281 1 81.75 68 ASN B CA 1
ATOM 1364 C C . ASN B 1 68 ? -4.059 -12.781 -16.031 1 81.75 68 ASN B C 1
ATOM 1366 O O . ASN B 1 68 ? -4.344 -13.742 -15.32 1 81.75 68 ASN B O 1
ATOM 1370 N N . GLU B 1 69 ? -2.945 -12.172 -15.883 1 87.88 69 GLU B N 1
ATOM 1371 C CA . GLU B 1 69 ? -2.078 -12.32 -14.719 1 87.88 69 GLU B CA 1
ATOM 1372 C C . GLU B 1 69 ? -1.794 -10.977 -14.062 1 87.88 69 GLU B C 1
ATOM 1374 O O . GLU B 1 69 ? -1.875 -9.93 -14.719 1 87.88 69 GLU B O 1
ATOM 1379 N N . VAL B 1 70 ? -1.645 -10.961 -12.805 1 91.88 70 VAL B N 1
ATOM 1380 C CA . VAL B 1 70 ? -1.406 -9.742 -12.047 1 91.88 70 VAL B CA 1
ATOM 1381 C C . VAL B 1 70 ? 0.06 -9.672 -11.625 1 91.88 70 VAL B C 1
ATOM 1383 O O . VAL B 1 70 ? 0.561 -10.578 -10.953 1 91.88 70 VAL B O 1
ATOM 1386 N N . ASP B 1 71 ? 0.803 -8.656 -12.234 1 89.5 71 ASP B N 1
ATOM 1387 C CA . ASP B 1 71 ? 2.191 -8.469 -11.82 1 89.5 71 ASP B CA 1
ATOM 1388 C C . ASP B 1 71 ? 2.273 -7.777 -10.461 1 89.5 71 ASP B C 1
ATOM 1390 O O . ASP B 1 71 ? 1.265 -7.285 -9.953 1 89.5 71 ASP B O 1
ATOM 1394 N N . PHE B 1 72 ? 3.379 -7.664 -9.914 1 92.75 72 PHE B N 1
ATOM 1395 C CA . PHE B 1 72 ? 3.566 -7.074 -8.594 1 92.75 72 PHE B CA 1
ATOM 1396 C C . PHE B 1 72 ? 3.109 -5.621 -8.586 1 92.75 72 PHE B C 1
ATOM 1398 O O . PHE B 1 72 ? 2.455 -5.176 -7.637 1 92.75 72 PHE B O 1
ATOM 1405 N N . ASN B 1 73 ? 3.408 -4.969 -9.672 1 89.88 73 ASN B N 1
ATOM 1406 C CA . ASN B 1 73 ? 3.029 -3.566 -9.805 1 89.88 73 ASN B CA 1
ATOM 1407 C C . ASN B 1 73 ? 1.515 -3.389 -9.789 1 89.88 73 ASN B C 1
ATOM 1409 O O . ASN B 1 73 ? 0.995 -2.52 -9.086 1 89.88 73 ASN B O 1
ATOM 1413 N N . GLU B 1 74 ? 0.906 -4.301 -10.453 1 92.88 74 GLU B N 1
ATOM 1414 C CA . GLU B 1 74 ? -0.552 -4.25 -10.492 1 92.88 74 GLU B CA 1
ATOM 1415 C C . GLU B 1 74 ? -1.159 -4.66 -9.156 1 92.88 74 GLU B C 1
ATOM 1417 O O . GLU B 1 74 ? -2.16 -4.086 -8.719 1 92.88 74 GLU B O 1
ATOM 1422 N N . PHE B 1 75 ? -0.521 -5.641 -8.547 1 93.38 75 PHE B N 1
ATOM 1423 C CA . PHE B 1 75 ? -0.971 -6.113 -7.246 1 93.38 75 PHE B CA 1
ATOM 1424 C C . PHE B 1 75 ? -0.885 -5.004 -6.203 1 93.38 75 PHE B C 1
ATOM 1426 O O . PHE B 1 75 ? -1.835 -4.777 -5.453 1 93.38 75 PHE B O 1
ATOM 1433 N N . VAL B 1 76 ? 0.174 -4.324 -6.273 1 94.5 76 VAL B N 1
ATOM 1434 C CA . VAL B 1 76 ? 0.407 -3.254 -5.309 1 94.5 76 VAL B CA 1
ATOM 1435 C C . VAL B 1 76 ? -0.592 -2.123 -5.539 1 94.5 76 VAL B C 1
ATOM 1437 O O . VAL B 1 76 ? -1.077 -1.51 -4.586 1 94.5 76 VAL B O 1
ATOM 1440 N N . VAL B 1 77 ? -0.901 -1.854 -6.828 1 91.06 77 VAL B N 1
ATOM 1441 C CA . VAL B 1 77 ? -1.872 -0.822 -7.18 1 91.06 77 VAL B CA 1
ATOM 1442 C C . VAL B 1 77 ? -3.25 -1.209 -6.648 1 91.06 77 VAL B C 1
ATOM 1444 O O . VAL B 1 77 ? -4.004 -0.354 -6.176 1 91.06 77 VAL B O 1
ATOM 1447 N N . MET B 1 78 ? -3.461 -2.5 -6.621 1 91.88 78 MET B N 1
ATOM 1448 C CA . MET B 1 78 ? -4.727 -3 -6.086 1 91.88 78 MET B CA 1
ATOM 1449 C C . MET B 1 78 ? -4.805 -2.785 -4.578 1 91.88 78 MET B C 1
ATOM 1451 O O . MET B 1 78 ? -5.801 -2.262 -4.074 1 91.88 78 MET B O 1
ATOM 1455 N N . VAL B 1 79 ? -3.812 -3.229 -3.982 1 94.88 79 VAL B N 1
ATOM 1456 C CA . VAL B 1 79 ? -3.758 -3.086 -2.531 1 94.88 79 VAL B CA 1
ATOM 1457 C C . VAL B 1 79 ? -3.875 -1.61 -2.152 1 94.88 79 VAL B C 1
ATOM 1459 O O . VAL B 1 79 ? -4.566 -1.262 -1.194 1 94.88 79 VAL B O 1
ATOM 1462 N N . ALA B 1 80 ? -3.283 -0.677 -2.98 1 93.62 80 ALA B N 1
ATOM 1463 C CA . ALA B 1 80 ? -3.357 0.765 -2.758 1 93.62 80 ALA B CA 1
ATOM 1464 C C . ALA B 1 80 ? -4.789 1.27 -2.908 1 93.62 80 ALA B C 1
ATOM 1466 O O . ALA B 1 80 ? -5.27 2.049 -2.082 1 93.62 80 ALA B O 1
ATOM 1467 N N . ALA B 1 81 ? -5.441 0.761 -3.902 1 91.38 81 ALA B N 1
ATOM 1468 C CA . ALA B 1 81 ? -6.82 1.17 -4.152 1 91.38 81 ALA B CA 1
ATOM 1469 C C . ALA B 1 81 ? -7.734 0.747 -3.006 1 91.38 81 ALA B C 1
ATOM 1471 O O . ALA B 1 81 ? -8.586 1.523 -2.561 1 91.38 81 ALA B O 1
ATOM 1472 N N . LEU B 1 82 ? -7.449 -0.479 -2.564 1 89.25 82 LEU B N 1
ATOM 1473 C CA . LEU B 1 82 ? -8.234 -0.985 -1.444 1 89.25 82 LEU B CA 1
ATOM 1474 C C . LEU B 1 82 ? -7.965 -0.177 -0.18 1 89.25 82 LEU B C 1
ATOM 1476 O O . LEU B 1 82 ? -8.883 0.098 0.596 1 89.25 82 LEU B O 1
ATOM 1480 N N . THR B 1 83 ? -6.688 0.192 0.021 1 94.06 83 THR B N 1
ATOM 1481 C CA . THR B 1 83 ? -6.297 0.996 1.173 1 94.06 83 THR B CA 1
ATOM 1482 C C . THR B 1 83 ? -7.008 2.346 1.158 1 94.06 83 THR B C 1
ATOM 1484 O O . THR B 1 83 ? -7.473 2.818 2.195 1 94.06 83 THR B O 1
ATOM 1487 N N . VAL B 1 84 ? -7.137 2.973 0.018 1 92.88 84 VAL B N 1
ATOM 1488 C CA . VAL B 1 84 ? -7.809 4.258 -0.131 1 92.88 84 VAL B CA 1
ATOM 1489 C C . VAL B 1 84 ? -9.281 4.117 0.247 1 92.88 84 VAL B C 1
ATOM 1491 O O . VAL B 1 84 ? -9.852 4.988 0.909 1 92.88 84 VAL B O 1
ATOM 1494 N N . ALA B 1 85 ? -9.914 3.023 -0.15 1 88.19 85 ALA B N 1
ATOM 1495 C CA . ALA B 1 85 ? -11.312 2.76 0.164 1 88.19 85 ALA B CA 1
ATOM 1496 C C . ALA B 1 85 ? -11.508 2.555 1.663 1 88.19 85 ALA B C 1
ATOM 1498 O O . ALA B 1 85 ? -12.484 3.049 2.24 1 88.19 85 ALA B O 1
ATOM 1499 N N . CYS B 1 86 ? -10.523 1.839 2.23 1 86.25 86 CYS B N 1
ATOM 1500 C CA . CYS B 1 86 ? -10.586 1.61 3.67 1 86.25 86 CYS B CA 1
ATOM 1501 C C . CYS B 1 86 ? -10.352 2.906 4.438 1 86.25 86 CYS B C 1
ATOM 1503 O O . CYS B 1 86 ? -10.953 3.127 5.488 1 86.25 86 CYS B O 1
ATOM 1505 N N . ASN B 1 87 ? -9.492 3.674 3.865 1 91.38 87 ASN B N 1
ATOM 1506 C CA . ASN B 1 87 ? -9.219 4.961 4.492 1 91.38 87 ASN B CA 1
ATOM 1507 C C . ASN B 1 87 ? -10.477 5.828 4.559 1 91.38 87 ASN B C 1
ATOM 1509 O O . ASN B 1 87 ? -10.727 6.484 5.57 1 91.38 87 ASN B O 1
ATOM 1513 N N . ASP B 1 88 ? -11.227 5.855 3.432 1 88.69 88 ASP B N 1
ATOM 1514 C CA . ASP B 1 88 ? -12.469 6.629 3.414 1 88.69 88 ASP B CA 1
ATOM 1515 C C . ASP B 1 88 ? -13.414 6.176 4.523 1 88.69 88 ASP B C 1
ATOM 1517 O O . ASP B 1 88 ? -14.047 7.004 5.18 1 88.69 88 ASP B O 1
ATOM 1521 N N . TYR B 1 89 ? -13.422 4.91 4.641 1 83.62 89 TYR B N 1
ATOM 1522 C CA . TYR B 1 89 ? -14.234 4.348 5.707 1 83.62 89 TYR B CA 1
ATOM 1523 C C . TYR B 1 89 ? -13.695 4.75 7.078 1 83.62 89 TYR B C 1
ATOM 1525 O O . TYR B 1 89 ? -14.461 5.113 7.973 1 83.62 89 TYR B O 1
ATOM 1533 N N . PHE B 1 90 ? -12.469 4.645 7.246 1 85.69 90 PHE B N 1
ATOM 1534 C CA . PHE B 1 90 ? -11.812 4.988 8.5 1 85.69 90 PHE B CA 1
ATOM 1535 C C . PHE B 1 90 ? -12.055 6.449 8.859 1 85.69 90 PHE B C 1
ATOM 1537 O O . PHE B 1 90 ? -12.383 6.766 10 1 85.69 90 PHE B O 1
ATOM 1544 N N . VAL B 1 91 ? -11.945 7.344 7.852 1 87.56 91 VAL B N 1
ATOM 1545 C CA . VAL B 1 91 ? -12.117 8.781 8.055 1 87.56 91 VAL B CA 1
ATOM 1546 C C . VAL B 1 91 ? -13.57 9.078 8.422 1 87.56 91 VAL B C 1
ATOM 1548 O O . VAL B 1 91 ? -13.844 9.906 9.289 1 87.56 91 VAL B O 1
ATOM 1551 N N . GLU B 1 92 ? -14.438 8.383 7.719 1 88.5 92 GLU B N 1
ATOM 1552 C CA . GLU B 1 92 ? -15.859 8.555 8 1 88.5 92 GLU B CA 1
ATOM 1553 C C . GLU B 1 92 ? -16.172 8.195 9.453 1 88.5 92 GLU B C 1
ATOM 1555 O O . GLU B 1 92 ? -16.953 8.891 10.109 1 88.5 92 GLU B O 1
ATOM 1560 N N . GLN B 1 93 ? -15.508 7.176 9.906 1 84.44 93 GLN B N 1
ATOM 1561 C CA . GLN B 1 93 ? -15.711 6.73 11.281 1 84.44 93 GLN B CA 1
ATOM 1562 C C . GLN B 1 93 ? -15.094 7.715 12.273 1 84.44 93 GLN B C 1
ATOM 1564 O O . GLN B 1 93 ? -15.641 7.941 13.352 1 84.44 93 GLN B O 1
ATOM 1569 N N . LEU B 1 94 ? -13.984 8.281 12 1 80 94 LEU B N 1
ATOM 1570 C CA . LEU B 1 94 ? -13.305 9.242 12.859 1 80 94 LEU B CA 1
ATOM 1571 C C . LEU B 1 94 ? -14.102 10.539 12.977 1 80 94 LEU B C 1
ATOM 1573 O O . LEU B 1 94 ? -14.164 11.141 14.047 1 80 94 LEU B O 1
ATOM 1577 N N . LYS B 1 95 ? -14.57 10.922 11.734 1 81.5 95 LYS B N 1
ATOM 1578 C CA . LYS B 1 95 ? -15.398 12.125 11.727 1 81.5 95 LYS B CA 1
ATOM 1579 C C . LYS B 1 95 ? -16.656 11.93 12.562 1 81.5 95 LYS B C 1
ATOM 1581 O O . LYS B 1 95 ? -17.156 12.883 13.172 1 81.5 95 LYS B O 1
ATOM 1586 N N . LYS B 1 96 ? -17.078 10.773 12.5 1 81.44 96 LYS B N 1
ATOM 1587 C CA . LYS B 1 96 ? -18.266 10.477 13.289 1 81.44 96 LYS B CA 1
ATOM 1588 C C . LYS B 1 96 ? -17.938 10.422 14.781 1 81.44 96 LYS B C 1
ATOM 1590 O O . LYS B 1 96 ? -18.719 10.906 15.609 1 81.44 96 LYS B O 1
ATOM 1595 N N . LYS B 1 97 ? -16.875 9.734 15.109 1 71.56 97 LYS B N 1
ATOM 1596 C CA . LYS B 1 97 ? -16.5 9.602 16.516 1 71.56 97 LYS B CA 1
ATOM 1597 C C . LYS B 1 97 ? -16.172 10.953 17.141 1 71.56 97 LYS B C 1
ATOM 1599 O O . LYS B 1 97 ? -16.328 11.156 18.344 1 71.56 97 LYS B O 1
ATOM 1604 N N . GLY B 1 98 ? -15.5 11.695 16.297 1 58.69 98 GLY B N 1
ATOM 1605 C CA . GLY B 1 98 ? -15.242 13.023 16.828 1 58.69 98 GLY B CA 1
ATOM 1606 C C . GLY B 1 98 ? -16.5 13.828 17.062 1 58.69 98 GLY B C 1
ATOM 1607 O O . GLY B 1 98 ? -16.516 14.75 17.891 1 58.69 98 GLY B O 1
ATOM 1608 N N . LYS B 1 99 ? -17.5 13.43 16.422 1 51.53 99 LYS B N 1
ATOM 1609 C CA . LYS B 1 99 ? -18.75 14.086 16.812 1 51.53 99 LYS B CA 1
ATOM 1610 C C . LYS B 1 99 ? -19.359 13.414 18.031 1 51.53 99 LYS B C 1
ATOM 1612 O O . LYS B 1 99 ? -19.312 12.188 18.172 1 51.53 99 LYS B O 1
#

pLDDT: mean 85.3, std 8.97, range [49.38, 96.25]

Nearest PDB structures (foldseek):
  2lp2-assembly1_B  TM=9.317E-01  e=3.220E-09  Homo sapiens
  3cga-assembly1_A  TM=9.040E-01  e=1.296E-08  unclassified
  5lpu-assembly1_D  TM=9.310E-01  e=2.689E-08  Homo sapiens
  3zwh-assembly1_B  TM=9.074E-01  e=3.071E-08  Homo sapiens
  4cfq-assembly2_B  TM=9.094E-01  e=4.659E-07  Homo sapiens

Foldseek 3Di:
DQDPVRVVVVCLVVLLLVLLVPDDGSQKAALVSQVVSCCVVVVVVCVVVVDPCVSVVLLVVLVPVVPNIHGSVSSVVSVVVVVVVVVVVVVVVVVVVVD/DQDPVRVVVVCLVVLLLVLLVPDDGSFKAALVSQVVSCCVVVVVVCVVVVDPCVSVVLLVVLVPVVPNIHGSVSSVVSVVVVVVVVVVVVVVVVVVVVD

Organism: Castor canadensis (NCBI:txid51338)

Solvent-accessible surface area (backbone atoms only — not comparable to full-atom values): 10338 Å² total; per-residue (Å²): 128,80,28,60,51,45,48,20,40,49,31,46,47,49,52,49,45,65,45,11,57,70,60,90,49,51,65,30,28,37,66,66,39,47,39,50,44,37,52,65,32,34,36,66,59,42,62,70,45,75,45,84,59,42,52,57,48,50,46,60,70,49,29,74,80,71,71,68,42,36,38,61,64,40,47,36,50,47,54,33,54,51,36,45,54,49,38,53,52,50,48,54,49,48,58,48,63,73,89,128,82,29,58,52,43,49,19,40,49,31,47,48,50,53,50,45,65,45,11,57,69,60,90,48,51,66,30,26,39,65,65,38,47,38,50,46,36,53,66,33,34,36,66,60,44,63,69,44,77,45,85,58,41,52,56,50,50,46,60,70,48,27,74,79,71,73,65,41,35,38,58,63,38,47,38,51,46,54,32,53,51,35,48,55,50,40,53,52,51,49,54,49,48,58,49,64,73,92

Radius of gyration: 17.1 Å; Cα contacts (8 Å, |Δi|>4): 212; chains: 2; bounding box: 42×44×38 Å

Sequence (198 aa):
MPTQLEVAMDAIIRTFHRYSCREGDRFKLNKGELKLLLQRELTEFFSCQKDPQLVDKIMQDLDANKDNEVDFNEFVVMVAALTVACNDYFVEQLKKKGKMPTQLEVAMDAIIRTFHRYSCREGDRFKLNKGELKLLLQRELTEFFSCQKDPQLVDKIMQDLDANKDNEVDFNEFVVMVAALTVACNDYFVEQLKKKGK

InterPro domains:
  IPR001751 S100/Calcium binding protein 7/8-like, conserved site [PS00303] (133-154)
  IPR002048 EF-hand domain [PS50222] (125-160)
  IPR002048 EF-hand domain [SM00054] (129-157)
  IPR011992 EF-hand domain pair [SSF47473] (76-169)
  IPR013787 S100/CaBP-9k-type, calcium binding, subdomain [PF01023] (80-124)
  IPR013787 S100/CaBP-9k-type, calcium binding, subdomain [SM01394] (80-122)
  IPR018247 EF-Hand 1, calcium-binding site [PS00018] (138-150)
  IPR028490 Protein S100-Z [cd05026] (76-168)